Protein AF-0000000087539827 (afdb_homodimer)

Structure (mmCIF, N/CA/C/O backbone):
data_AF-0000000087539827-model_v1
#
loop_
_entity.id
_entity.type
_entity.pdbx_description
1 polymer 'DUF1896 domain-containing protein'
#
loop_
_atom_site.group_PDB
_atom_site.id
_atom_site.type_symbol
_atom_site.label_atom_id
_atom_site.label_alt_id
_atom_site.label_comp_id
_atom_site.label_asym_id
_atom_site.label_entity_id
_atom_site.label_seq_id
_atom_site.pdbx_PDB_ins_code
_atom_site.Cartn_x
_atom_site.Cartn_y
_atom_site.Cartn_z
_atom_site.occupancy
_atom_site.B_iso_or_equiv
_atom_site.auth_seq_id
_atom_site.auth_comp_id
_atom_site.auth_asym_id
_atom_site.auth_atom_id
_atom_site.pdbx_PDB_model_num
ATOM 1 N N . MET A 1 1 ? -31.891 -1.532 13.297 1 21.02 1 MET A N 1
ATOM 2 C CA . MET A 1 1 ? -30.875 -2.367 12.648 1 21.02 1 MET A CA 1
ATOM 3 C C . MET A 1 1 ? -29.812 -1.511 11.977 1 21.02 1 MET A C 1
ATOM 5 O O . MET A 1 1 ? -30.094 -0.822 10.992 1 21.02 1 MET A O 1
ATOM 9 N N . LYS A 1 2 ? -29.016 -0.837 12.648 1 25.89 2 LYS A N 1
ATOM 10 C CA . LYS A 1 2 ? -28.141 0.282 12.289 1 25.89 2 LYS A CA 1
ATOM 11 C C . LYS A 1 2 ? -27.203 -0.097 11.148 1 25.89 2 LYS A C 1
ATOM 13 O O . LYS A 1 2 ? -26.609 -1.177 11.164 1 25.89 2 LYS A O 1
ATOM 18 N N . GLU A 1 3 ? -27.562 0.148 9.992 1 29.17 3 GLU A N 1
ATOM 19 C CA . GLU A 1 3 ? -26.812 -0.134 8.766 1 29.17 3 GLU A CA 1
ATOM 20 C C . GLU A 1 3 ? -25.312 0.059 8.969 1 29.17 3 GLU A C 1
ATOM 22 O O . GLU A 1 3 ? -24.859 1.165 9.273 1 29.17 3 GLU A O 1
ATOM 27 N N . ASN A 1 4 ? -24.766 -0.679 9.742 1 33.09 4 ASN A N 1
ATOM 28 C CA . ASN A 1 4 ? -23.359 -0.589 10.133 1 33.09 4 ASN A CA 1
ATOM 29 C C . ASN A 1 4 ? -22.469 -0.246 8.945 1 33.09 4 ASN A C 1
ATOM 31 O O . ASN A 1 4 ? -22.203 -1.095 8.094 1 33.09 4 ASN A O 1
ATOM 35 N N . LYS A 1 5 ? -22.719 0.904 8.32 1 36.5 5 LYS A N 1
ATOM 36 C CA . LYS A 1 5 ? -21.969 1.332 7.152 1 36.5 5 LYS A CA 1
ATOM 37 C C . LYS A 1 5 ? -20.5 0.903 7.254 1 36.5 5 LYS A C 1
ATOM 39 O O . LYS A 1 5 ? -19.766 1.387 8.117 1 36.5 5 LYS A O 1
ATOM 44 N N . LYS A 1 6 ? -20.281 -0.296 7.238 1 37.12 6 LYS A N 1
ATOM 45 C CA . LYS A 1 6 ? -18.969 -0.942 7.152 1 37.12 6 LYS A CA 1
ATOM 46 C C . LYS A 1 6 ? -17.969 -0.047 6.438 1 37.12 6 LYS A C 1
ATOM 48 O O . LYS A 1 6 ? -18.125 0.254 5.254 1 37.12 6 LYS A O 1
ATOM 53 N N . LEU A 1 7 ? -17.641 1.111 7.059 1 43.69 7 LEU A N 1
ATOM 54 C CA . LEU A 1 7 ? -16.578 1.975 6.555 1 43.69 7 LEU A CA 1
ATOM 55 C C . LEU A 1 7 ? -15.578 1.179 5.723 1 43.69 7 LEU A C 1
ATOM 57 O O . LEU A 1 7 ? -14.906 0.282 6.242 1 43.69 7 LEU A O 1
ATOM 61 N N . GLU A 1 8 ? -16.062 0.868 4.629 1 50.84 8 GLU A N 1
ATOM 62 C CA . GLU A 1 8 ? -15.195 0.215 3.654 1 50.84 8 GLU A CA 1
ATOM 63 C C . GLU A 1 8 ? -13.797 0.83 3.658 1 50.84 8 GLU A C 1
ATOM 65 O O . GLU A 1 8 ? -13.539 1.798 2.941 1 50.84 8 GLU A O 1
ATOM 70 N N . LEU A 1 9 ? -13.141 0.817 4.949 1 61.25 9 LEU A N 1
ATOM 71 C CA . LEU A 1 9 ? -11.805 1.408 5.051 1 61.25 9 LEU A CA 1
ATOM 72 C C . LEU A 1 9 ? -10.875 0.826 3.998 1 61.25 9 LEU A C 1
ATOM 74 O O . LEU A 1 9 ? -10.695 -0.392 3.924 1 61.25 9 LEU A O 1
ATOM 78 N N . SER A 1 10 ? -10.758 1.688 2.924 1 83.56 10 SER A N 1
ATOM 79 C CA . SER A 1 10 ? -9.773 1.42 1.88 1 83.56 10 SER A CA 1
ATOM 80 C C . SER A 1 10 ? -8.367 1.756 2.352 1 83.56 10 SER A C 1
ATOM 82 O O . SER A 1 10 ? -8.188 2.465 3.344 1 83.56 10 SER A O 1
ATOM 84 N N . TYR A 1 11 ? -7.426 1.112 1.942 1 92.19 11 TYR A N 1
ATOM 85 C CA . TYR A 1 11 ? -6.008 1.272 2.23 1 92.19 11 TYR A CA 1
ATOM 86 C C . TYR A 1 11 ? -5.609 2.744 2.215 1 92.19 11 TYR A C 1
ATOM 88 O O . TYR A 1 11 ? -5.07 3.258 3.197 1 92.19 11 TYR A O 1
ATOM 96 N N . PHE A 1 12 ? -5.98 3.527 1.257 1 95.06 12 PHE A N 1
ATOM 97 C CA . PHE A 1 12 ? -5.566 4.918 1.111 1 95.06 12 PHE A CA 1
ATOM 98 C C . PHE A 1 12 ? -6.344 5.816 2.066 1 95.06 12 PHE A C 1
ATOM 100 O O . PHE A 1 12 ? -5.812 6.812 2.559 1 95.06 12 PHE A O 1
ATOM 107 N N . ARG A 1 13 ? -7.57 5.492 2.354 1 93.31 13 ARG A N 1
ATOM 108 C CA . ARG A 1 13 ? -8.344 6.262 3.326 1 93.31 13 ARG A CA 1
ATOM 109 C C . ARG A 1 13 ? -7.734 6.156 4.719 1 93.31 13 ARG A C 1
ATOM 111 O O . ARG A 1 13 ? -7.598 7.16 5.422 1 93.31 13 ARG A O 1
ATOM 118 N N . LEU A 1 14 ? -7.348 4.926 5.09 1 92.62 14 LEU A N 1
ATOM 119 C CA . LEU A 1 14 ? -6.73 4.719 6.395 1 92.62 14 LEU A CA 1
ATOM 120 C C . LEU A 1 14 ? -5.391 5.441 6.484 1 92.62 14 LEU A C 1
ATOM 122 O O . LEU A 1 14 ? -5.082 6.066 7.5 1 92.62 14 LEU A O 1
ATOM 126 N N . LYS A 1 15 ? -4.656 5.34 5.438 1 94.44 15 LYS A N 1
ATOM 127 C CA . LYS A 1 15 ? -3.361 6.012 5.383 1 94.44 15 LYS A CA 1
ATOM 128 C C . LYS A 1 15 ? -3.518 7.52 5.543 1 94.44 15 LYS A C 1
ATOM 130 O O . LYS A 1 15 ? -2.803 8.141 6.332 1 94.44 15 LYS A O 1
ATOM 135 N N . LEU A 1 16 ? -4.48 8.062 4.828 1 96.69 16 LEU A N 1
ATOM 136 C CA . LEU A 1 16 ? -4.676 9.508 4.871 1 96.69 16 LEU A CA 1
ATOM 137 C C . LEU A 1 16 ? -5.203 9.945 6.23 1 96.69 16 LEU A C 1
ATOM 139 O O . LEU A 1 16 ? -4.75 10.945 6.785 1 96.69 16 LEU A O 1
ATOM 143 N N . ARG A 1 17 ? -6.102 9.234 6.797 1 94.88 17 ARG A N 1
ATOM 144 C CA . ARG A 1 17 ? -6.648 9.578 8.102 1 94.88 17 ARG A CA 1
ATOM 145 C C . ARG A 1 17 ? -5.555 9.578 9.172 1 94.88 17 ARG A C 1
ATOM 147 O O . ARG A 1 17 ? -5.516 10.461 10.023 1 94.88 17 ARG A O 1
ATOM 154 N N . SER A 1 18 ? -4.719 8.57 9.141 1 93.69 18 SER A N 1
ATOM 155 C CA . SER A 1 18 ? -3.609 8.5 10.086 1 93.69 18 SER A CA 1
ATOM 156 C C . SER A 1 18 ? -2.693 9.719 9.953 1 93.69 18 SER A C 1
ATOM 158 O O . SER A 1 18 ? -2.316 10.328 10.953 1 93.69 18 SER A O 1
ATOM 160 N N . TYR A 1 19 ? -2.361 10.086 8.734 1 96.12 19 TYR A N 1
ATOM 161 C CA . TYR A 1 19 ? -1.503 11.227 8.453 1 96.12 19 TYR A CA 1
ATOM 162 C C . TYR A 1 19 ? -2.141 12.523 8.938 1 96.12 19 TYR A C 1
ATOM 164 O O . TYR A 1 19 ? -1.479 13.352 9.562 1 96.12 19 TYR A O 1
ATOM 172 N N . MET A 1 20 ? -3.43 12.625 8.625 1 97.56 20 MET A N 1
ATOM 173 C CA . MET A 1 20 ? -4.16 13.82 9.016 1 97.56 20 MET A CA 1
ATOM 174 C C . MET A 1 20 ? -4.23 13.938 10.539 1 97.56 20 MET A C 1
ATOM 176 O O . MET A 1 20 ? -4.09 15.031 11.086 1 97.56 20 M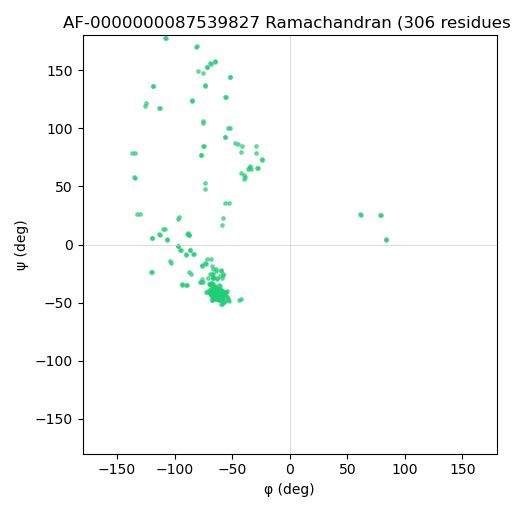ET A O 1
ATOM 180 N N . SER A 1 21 ? -4.406 12.844 11.227 1 95.62 21 SER A N 1
ATOM 181 C CA . SER A 1 21 ? -4.488 12.844 12.688 1 95.62 21 SER A CA 1
ATOM 182 C C . SER A 1 21 ? -3.18 13.312 13.312 1 95.62 21 SER A C 1
ATOM 184 O O . SER A 1 21 ? -3.184 13.984 14.344 1 95.62 21 SER A O 1
ATOM 186 N N . GLU A 1 22 ? -2.09 13.078 12.641 1 95.12 22 GLU A N 1
ATOM 187 C CA . GLU A 1 22 ? -0.769 13.398 13.172 1 95.12 22 GLU A CA 1
ATOM 188 C C . GLU A 1 22 ? -0.349 14.812 12.805 1 95.12 22 GLU A C 1
ATOM 190 O O . GLU A 1 22 ? 0.269 15.516 13.609 1 95.12 22 GLU A O 1
ATOM 195 N N . HIS A 1 23 ? -0.748 15.25 11.617 1 97.69 23 HIS A N 1
ATOM 196 C CA . HIS A 1 23 ? -0.14 16.469 11.109 1 97.69 23 HIS A CA 1
ATOM 197 C C . HIS A 1 23 ? -1.191 17.547 10.867 1 97.69 23 HIS A C 1
ATOM 199 O O . HIS A 1 23 ? -0.866 18.734 10.812 1 97.69 23 HIS A O 1
ATOM 205 N N . HIS A 1 24 ? -2.414 17.219 10.672 1 98 24 HIS A N 1
ATOM 206 C CA . HIS A 1 24 ? -3.504 18.156 10.383 1 98 24 HIS A CA 1
ATOM 207 C C . HIS A 1 24 ? -4.742 17.812 11.211 1 98 24 HIS A C 1
ATOM 209 O O . HIS A 1 24 ? -5.836 17.672 10.664 1 98 24 HIS A O 1
ATOM 215 N N . PRO A 1 25 ? -4.551 17.812 12.555 1 97.06 25 PRO A N 1
ATOM 216 C CA . PRO A 1 25 ? -5.695 17.406 13.375 1 97.06 25 PRO A CA 1
ATOM 217 C C . PRO A 1 25 ? -6.914 18.297 13.164 1 97.06 25 PRO A C 1
ATOM 219 O O . PRO A 1 25 ? -8.055 17.844 13.328 1 97.06 25 PRO A O 1
ATOM 222 N N . GLU A 1 26 ? -6.77 19.531 12.688 1 95.19 26 GLU A N 1
ATOM 223 C CA . GLU A 1 26 ? -7.848 20.484 12.484 1 95.19 26 GLU A CA 1
ATOM 224 C C . GLU A 1 26 ? -8.703 20.109 11.273 1 95.19 26 GLU A C 1
ATOM 226 O O . GLU A 1 26 ? -9.836 20.578 11.141 1 95.19 26 GLU A O 1
ATOM 231 N N . ARG A 1 27 ? -8.156 19.203 10.43 1 96.19 27 ARG A N 1
ATOM 232 C CA . ARG A 1 27 ? -8.867 18.828 9.211 1 96.19 27 ARG A CA 1
ATOM 233 C C . ARG A 1 27 ? -9.305 17.359 9.266 1 96.19 27 ARG A C 1
ATOM 235 O O . ARG A 1 27 ? -9.789 16.828 8.273 1 96.19 27 ARG A O 1
ATOM 242 N N . LEU A 1 28 ? -9.188 16.688 10.367 1 96.25 28 LEU A N 1
ATOM 243 C CA . LEU A 1 28 ? -9.445 15.258 10.484 1 96.25 28 LEU A CA 1
ATOM 244 C C . LEU A 1 28 ? -10.93 14.953 10.281 1 96.25 28 LEU A C 1
ATOM 246 O O . LEU A 1 28 ? -11.281 13.875 9.805 1 96.25 28 LEU A O 1
ATOM 250 N N . GLN A 1 29 ? -11.828 15.922 10.547 1 96.06 29 GLN A N 1
ATOM 251 C CA . GLN A 1 29 ? -13.266 15.695 10.453 1 96.06 29 GLN A CA 1
ATOM 252 C C . GLN A 1 29 ? -13.773 15.938 9.031 1 96.06 29 GLN A C 1
ATOM 254 O O . GLN A 1 29 ? -14.938 15.688 8.727 1 96.06 29 GLN A O 1
ATOM 259 N N . ASP A 1 30 ? -12.922 16.391 8.164 1 96.75 30 ASP A N 1
ATOM 260 C CA . ASP A 1 30 ? -13.281 16.609 6.766 1 96.75 30 ASP A CA 1
ATOM 261 C C . ASP A 1 30 ? -13.336 15.289 6 1 96.75 30 ASP A C 1
ATOM 263 O O . ASP A 1 30 ? -12.484 15.016 5.148 1 96.75 30 ASP A O 1
ATOM 267 N N . THR A 1 31 ? -14.336 14.578 6.176 1 94.06 31 THR A N 1
ATOM 268 C CA . THR A 1 31 ? -14.477 13.227 5.645 1 94.06 31 THR A CA 1
ATOM 269 C C . THR A 1 31 ? -14.617 13.25 4.129 1 94.06 31 THR A C 1
ATOM 271 O O . THR A 1 31 ? -14.188 12.32 3.441 1 94.06 31 THR A O 1
ATOM 274 N N . GLU A 1 32 ? -15.281 14.312 3.609 1 96.38 32 GLU A N 1
ATOM 275 C CA . GLU A 1 32 ? -15.414 14.445 2.162 1 96.38 32 GLU A CA 1
ATOM 276 C C . GLU A 1 32 ? -14.047 14.57 1.49 1 96.38 32 GLU A C 1
ATOM 278 O O . GLU A 1 32 ? -13.781 13.906 0.486 1 96.38 32 GLU A O 1
ATOM 283 N N . PHE A 1 33 ? -13.266 15.43 2.055 1 97.69 33 PHE A N 1
ATOM 284 C CA . PHE A 1 33 ? -11.914 15.594 1.53 1 97.69 33 PHE A CA 1
ATOM 285 C C . PHE A 1 33 ? -11.148 14.281 1.591 1 97.69 33 PHE A C 1
ATOM 287 O O . PHE A 1 33 ? -10.539 13.867 0.604 1 97.69 33 PHE A O 1
ATOM 294 N N . ILE A 1 34 ? -11.188 13.562 2.697 1 96.38 34 ILE A N 1
ATOM 295 C CA . ILE A 1 34 ? -10.43 12.336 2.932 1 96.38 34 ILE A CA 1
ATOM 296 C C . ILE A 1 34 ? -10.891 11.25 1.959 1 96.38 34 ILE A C 1
ATOM 298 O O . ILE A 1 34 ? -10.062 10.586 1.326 1 96.38 34 ILE A O 1
ATOM 302 N N . THR A 1 35 ? -12.18 11.125 1.754 1 93.56 35 THR A N 1
ATOM 303 C CA . THR A 1 35 ? -12.719 10.102 0.865 1 93.56 35 THR A CA 1
ATOM 304 C C . THR A 1 35 ? -12.336 10.383 -0.583 1 93.56 35 THR A C 1
ATOM 306 O O . THR A 1 35 ? -11.852 9.5 -1.291 1 93.56 35 THR A O 1
ATOM 309 N N . THR A 1 36 ? -12.516 11.609 -1.029 1 96 36 THR A N 1
ATOM 310 C CA . THR A 1 36 ? -12.227 11.992 -2.406 1 96 36 THR A CA 1
ATOM 311 C C . THR A 1 36 ? -10.742 11.836 -2.711 1 96 36 THR A C 1
ATOM 313 O O . THR A 1 36 ? -10.375 11.305 -3.762 1 96 36 THR A O 1
ATOM 316 N N . ARG A 1 37 ? -9.945 12.289 -1.754 1 97.62 37 ARG A N 1
ATOM 317 C CA . ARG A 1 37 ? -8.5 12.203 -1.937 1 97.62 37 ARG A CA 1
ATOM 318 C C . ARG A 1 37 ? -8.039 10.75 -1.963 1 97.62 37 ARG A C 1
ATOM 320 O O . ARG A 1 37 ? -7.18 10.383 -2.764 1 97.62 37 ARG A O 1
ATOM 327 N N . ALA A 1 38 ? -8.57 9.945 -1.151 1 94.56 38 ALA A N 1
ATOM 328 C CA . ALA A 1 38 ? -8.25 8.523 -1.137 1 94.56 38 ALA A CA 1
ATOM 329 C C . ALA A 1 38 ? -8.641 7.859 -2.455 1 94.56 38 ALA A C 1
ATOM 331 O O . ALA A 1 38 ? -7.891 7.039 -2.992 1 94.56 38 ALA A O 1
ATOM 332 N N . ASP A 1 39 ? -9.797 8.211 -2.982 1 93.25 39 ASP A N 1
ATOM 333 C CA . ASP A 1 39 ? -10.25 7.676 -4.266 1 93.25 39 ASP A CA 1
ATOM 334 C C . ASP A 1 39 ? -9.305 8.094 -5.395 1 93.25 39 ASP A C 1
ATOM 336 O O . ASP A 1 39 ? -9.016 7.305 -6.293 1 93.25 39 ASP A O 1
ATOM 340 N N . MET A 1 40 ? -8.875 9.312 -5.348 1 96.56 40 MET A N 1
ATOM 341 C CA . MET A 1 40 ? -7.93 9.805 -6.34 1 96.56 40 MET A CA 1
ATOM 342 C C . MET A 1 40 ? -6.617 9.031 -6.273 1 96.56 40 MET A C 1
ATOM 344 O O . MET A 1 40 ? -6.039 8.688 -7.305 1 96.56 40 MET A O 1
ATOM 348 N N . ALA A 1 41 ? -6.191 8.75 -5.066 1 96.69 41 ALA A N 1
ATOM 349 C CA . ALA A 1 41 ? -4.961 7.984 -4.891 1 96.69 41 ALA A CA 1
ATOM 350 C C . ALA A 1 41 ? -5.121 6.562 -5.426 1 96.69 41 ALA A C 1
ATOM 352 O O . ALA A 1 41 ? -4.223 6.039 -6.09 1 96.69 41 ALA A O 1
ATOM 353 N N . LEU A 1 42 ? -6.246 5.984 -5.168 1 93.81 42 LEU A N 1
ATOM 354 C CA . LEU A 1 42 ? -6.508 4.648 -5.695 1 93.81 42 LEU A CA 1
ATOM 355 C C . LEU A 1 42 ? -6.496 4.652 -7.219 1 93.81 42 LEU A C 1
ATOM 357 O O . LEU A 1 42 ? -5.941 3.744 -7.844 1 93.81 42 LEU A O 1
ATOM 361 N N . THR A 1 43 ? -7.141 5.648 -7.824 1 94.31 43 THR A N 1
ATOM 362 C CA . THR A 1 43 ? -7.156 5.789 -9.273 1 94.31 43 THR A CA 1
ATOM 363 C C . THR A 1 43 ? -5.738 5.93 -9.82 1 94.31 43 THR A C 1
ATOM 365 O O . THR A 1 43 ? -5.387 5.309 -10.828 1 94.31 43 THR A O 1
ATOM 368 N N . ALA A 1 44 ? -4.93 6.652 -9.172 1 96.5 44 ALA A N 1
ATOM 369 C CA . ALA A 1 44 ? -3.541 6.836 -9.594 1 96.5 44 ALA A CA 1
ATOM 370 C C . ALA A 1 44 ? -2.771 5.52 -9.523 1 96.5 44 ALA A C 1
ATOM 372 O O . ALA A 1 44 ? -1.973 5.211 -10.414 1 96.5 44 ALA A O 1
ATOM 373 N N . TYR A 1 45 ? -2.988 4.797 -8.453 1 95.31 45 TYR A N 1
ATOM 374 C CA . TYR A 1 45 ? -2.359 3.49 -8.312 1 95.31 45 TYR A CA 1
ATOM 375 C C . TYR A 1 45 ? -2.723 2.576 -9.477 1 95.31 45 TYR A C 1
ATOM 377 O O . TYR A 1 45 ? -1.844 1.976 -10.094 1 95.31 45 TYR A O 1
ATOM 385 N N . CYS A 1 46 ? -3.988 2.5 -9.75 1 93.06 46 CYS A N 1
ATOM 386 C CA . CYS A 1 46 ? -4.484 1.648 -10.82 1 93.06 46 CYS A CA 1
ATOM 387 C C . CYS A 1 46 ? -3.896 2.064 -12.164 1 93.06 46 CYS A C 1
ATOM 389 O O . CYS A 1 46 ? -3.467 1.216 -12.945 1 93.06 46 CYS A O 1
ATOM 391 N N . ASP A 1 47 ? -3.896 3.395 -12.398 1 95 47 ASP A N 1
ATOM 392 C CA . ASP A 1 47 ? -3.33 3.916 -13.641 1 95 47 ASP A CA 1
ATOM 393 C C . ASP A 1 47 ? -1.859 3.531 -13.773 1 95 47 ASP A C 1
ATOM 395 O O . ASP A 1 47 ? -1.41 3.152 -14.859 1 95 47 ASP A O 1
ATOM 399 N N . ALA A 1 48 ? -1.14 3.584 -12.719 1 96.06 48 ALA A N 1
ATOM 400 C CA . ALA A 1 48 ? 0.279 3.236 -12.719 1 96.06 48 ALA A CA 1
ATOM 401 C C . ALA A 1 48 ? 0.479 1.748 -12.992 1 96.06 48 ALA A C 1
ATOM 403 O O . ALA A 1 48 ? 1.355 1.365 -13.773 1 96.06 48 ALA A O 1
ATOM 404 N N . VAL A 1 49 ? -0.348 0.963 -12.406 1 92.5 49 VAL A N 1
ATOM 405 C CA . VAL A 1 49 ? -0.275 -0.479 -12.625 1 92.5 49 VAL A CA 1
ATOM 406 C C . VAL A 1 49 ? -0.581 -0.803 -14.086 1 92.5 49 VAL A C 1
ATOM 408 O O . VAL A 1 49 ? 0.076 -1.654 -14.688 1 92.5 49 VAL A O 1
ATOM 411 N N . ALA A 1 50 ? -1.498 -0.115 -14.641 1 92.25 50 ALA A N 1
ATOM 412 C CA . ALA A 1 50 ? -1.875 -0.312 -16.031 1 92.25 50 ALA A CA 1
ATOM 413 C C . ALA A 1 50 ? -0.738 0.087 -16.969 1 92.25 50 ALA A C 1
ATOM 415 O O . ALA A 1 50 ? -0.613 -0.453 -18.078 1 92.25 50 ALA A O 1
ATOM 416 N N . GLN A 1 51 ? 0.07 1.018 -16.516 1 94.19 51 GLN A N 1
ATOM 417 C CA . GLN A 1 51 ? 1.228 1.463 -17.297 1 94.19 51 GLN A CA 1
ATOM 418 C C . GLN A 1 51 ? 2.443 0.583 -17.016 1 94.19 51 GLN A C 1
ATOM 420 O O . GLN A 1 51 ? 3.57 0.951 -17.359 1 94.19 51 GLN A O 1
ATOM 425 N N . VAL A 1 52 ? 2.332 -0.441 -16.344 1 91.5 52 VAL A N 1
ATOM 426 C CA . VAL A 1 52 ? 3.264 -1.543 -16.141 1 91.5 52 VAL A CA 1
ATOM 427 C C . VAL A 1 52 ? 4.324 -1.13 -15.117 1 91.5 52 VAL A C 1
ATOM 429 O O . VAL A 1 52 ? 5.469 -1.579 -15.188 1 91.5 52 VAL A O 1
ATOM 432 N N . PHE A 1 53 ? 3.955 -0.175 -14.242 1 92.88 53 PHE A N 1
ATOM 433 C CA . PHE A 1 53 ? 4.824 0.076 -13.094 1 92.88 53 PHE A CA 1
ATOM 434 C C . PHE A 1 53 ? 4.734 -1.065 -12.086 1 92.88 53 PHE A C 1
ATOM 436 O O . PHE A 1 53 ? 3.721 -1.763 -12.016 1 92.88 53 PHE A O 1
ATOM 443 N N . SER A 1 54 ? 5.875 -1.185 -11.352 1 93.25 54 SER A N 1
ATOM 444 C CA . SER A 1 54 ? 5.801 -2.123 -10.234 1 93.25 54 SER A CA 1
ATOM 445 C C . SER A 1 54 ? 4.805 -1.653 -9.188 1 93.25 54 SER A C 1
ATOM 447 O O . SER A 1 54 ? 4.453 -0.472 -9.141 1 93.25 54 SER A O 1
ATOM 449 N N . HIS A 1 55 ? 4.273 -2.539 -8.352 1 90.75 55 HIS A N 1
ATOM 450 C CA . HIS A 1 55 ? 3.32 -2.191 -7.305 1 90.75 55 HIS A CA 1
ATOM 451 C C . HIS A 1 55 ? 3.922 -1.19 -6.324 1 90.75 55 HIS A C 1
ATOM 453 O O . HIS A 1 55 ? 3.219 -0.312 -5.816 1 90.75 55 HIS A O 1
ATOM 459 N N . LEU A 1 56 ? 5.188 -1.375 -5.988 1 91.19 56 LEU A N 1
ATOM 460 C CA . LEU A 1 56 ? 5.867 -0.441 -5.094 1 91.19 56 LEU A CA 1
ATOM 461 C C . LEU A 1 56 ? 5.906 0.958 -5.699 1 91.19 56 LEU A C 1
ATOM 463 O O . LEU A 1 56 ? 5.613 1.943 -5.02 1 91.19 56 LEU A O 1
ATOM 467 N N . GLU A 1 57 ? 6.305 0.982 -6.996 1 95.94 57 GLU A N 1
ATOM 468 C CA . GLU A 1 57 ? 6.344 2.264 -7.691 1 95.94 57 GLU A CA 1
ATOM 469 C C . GLU A 1 57 ? 4.949 2.881 -7.785 1 95.94 57 GLU A C 1
ATOM 471 O O . GLU A 1 57 ? 4.785 4.086 -7.582 1 95.94 57 GLU A O 1
ATOM 476 N N . ALA A 1 58 ? 3.992 2.098 -8.109 1 96.44 58 ALA A N 1
ATOM 477 C CA . ALA A 1 58 ? 2.609 2.557 -8.203 1 96.44 58 ALA A CA 1
ATOM 478 C C . ALA A 1 58 ? 2.133 3.135 -6.875 1 96.44 58 ALA A C 1
ATOM 480 O O . ALA A 1 58 ? 1.466 4.172 -6.844 1 96.44 58 ALA A O 1
ATOM 481 N N . GLU A 1 59 ? 2.482 2.523 -5.762 1 95.25 59 GLU A N 1
ATOM 482 C CA . GLU A 1 59 ? 2.123 3.012 -4.438 1 95.25 59 GLU A CA 1
ATOM 483 C C . GLU A 1 59 ? 2.773 4.363 -4.148 1 95.25 59 GLU A C 1
ATOM 485 O O . GLU A 1 59 ? 2.152 5.242 -3.547 1 95.25 59 GLU A O 1
ATOM 490 N N . SER A 1 60 ? 4.004 4.488 -4.559 1 96.69 60 SER A N 1
ATOM 491 C CA . SER A 1 60 ? 4.707 5.758 -4.383 1 96.69 60 SER A CA 1
ATOM 492 C C . SER A 1 60 ? 4.02 6.883 -5.152 1 96.69 60 SER A C 1
ATOM 494 O O . SER A 1 60 ? 3.816 7.973 -4.613 1 96.69 60 SER A O 1
ATOM 496 N N . ILE A 1 61 ? 3.643 6.602 -6.34 1 97.75 61 ILE A N 1
ATOM 497 C CA . ILE A 1 61 ? 2.955 7.574 -7.18 1 97.75 61 ILE A CA 1
ATOM 498 C C . ILE A 1 61 ? 1.617 7.949 -6.547 1 97.75 61 ILE A C 1
ATOM 500 O O . ILE A 1 61 ? 1.279 9.133 -6.449 1 97.75 61 ILE A O 1
ATOM 504 N N . ALA A 1 62 ? 0.899 6.957 -6.121 1 97.19 62 ALA A N 1
ATOM 505 C CA . ALA A 1 62 ? -0.391 7.18 -5.477 1 97.19 62 ALA A CA 1
ATOM 506 C C . ALA A 1 62 ? -0.231 8 -4.199 1 97.19 62 ALA A C 1
ATOM 508 O O . ALA A 1 62 ? -1.062 8.859 -3.898 1 97.19 62 ALA A O 1
ATOM 509 N N . SER A 1 63 ? 0.816 7.773 -3.443 1 97.31 63 SER A N 1
ATOM 510 C CA . SER A 1 63 ? 1.079 8.508 -2.211 1 97.31 63 SER A CA 1
ATOM 511 C C . SER A 1 63 ? 1.346 9.984 -2.492 1 97.31 63 SER A C 1
ATOM 513 O O . SER A 1 63 ? 0.967 10.852 -1.701 1 97.31 63 SER A O 1
ATOM 515 N N . GLU A 1 64 ? 2.016 10.242 -3.594 1 98 64 GLU A N 1
ATOM 516 C CA . GLU A 1 64 ? 2.225 11.633 -3.977 1 98 64 GLU A CA 1
ATOM 517 C C . GLU A 1 64 ? 0.896 12.359 -4.172 1 98 64 GLU A C 1
ATOM 519 O O . GLU A 1 64 ? 0.74 13.508 -3.744 1 98 64 GLU A O 1
ATOM 524 N N . VAL A 1 65 ? -0.019 11.695 -4.789 1 98.12 65 VAL A N 1
ATOM 525 C CA . VAL A 1 65 ? -1.354 12.25 -4.984 1 98.12 65 VAL A CA 1
ATOM 526 C C . VAL A 1 65 ? -2.059 12.391 -3.639 1 98.12 65 VAL A C 1
ATOM 528 O O . VAL A 1 65 ? -2.662 13.43 -3.354 1 98.12 65 VAL A O 1
ATOM 531 N N . LEU A 1 66 ? -1.916 11.445 -2.783 1 98.19 66 LEU A N 1
ATOM 532 C CA . LEU A 1 66 ? -2.602 11.352 -1.498 1 98.19 66 LEU A CA 1
ATOM 533 C C . LEU A 1 66 ? -2.225 12.523 -0.595 1 98.19 66 LEU A C 1
ATOM 535 O O . LEU A 1 66 ? -3.086 13.109 0.064 1 98.19 66 LEU A O 1
ATOM 539 N N . TYR A 1 67 ? -0.911 12.883 -0.652 1 98.31 67 TYR A N 1
ATOM 540 C CA . TYR A 1 67 ? -0.409 13.828 0.337 1 98.31 67 TYR A CA 1
ATOM 541 C C . TYR A 1 67 ? -0.176 15.195 -0.289 1 98.31 67 TYR A C 1
ATOM 543 O O . TYR A 1 67 ? 0.291 16.125 0.381 1 98.31 67 TYR A O 1
ATOM 551 N N . GLN A 1 68 ? -0.553 15.312 -1.577 1 98.31 68 GLN A N 1
ATOM 552 C CA . GLN A 1 68 ? -0.36 16.594 -2.246 1 98.31 68 GLN A CA 1
ATOM 553 C C . GLN A 1 68 ? -1.055 17.719 -1.484 1 98.31 68 GLN A C 1
ATOM 555 O O . GLN A 1 68 ? -2.23 17.609 -1.133 1 98.31 68 GLN A O 1
ATOM 560 N N . GLY A 1 69 ? -0.263 18.797 -1.168 1 97.88 69 GLY A N 1
ATOM 561 C CA . GLY A 1 69 ? -0.81 19.953 -0.487 1 97.88 69 GLY A CA 1
ATOM 562 C C . GLY A 1 69 ? -0.883 19.781 1.019 1 97.88 69 GLY A C 1
ATOM 563 O O . GLY A 1 69 ? -1.354 20.672 1.727 1 97.88 69 GLY A O 1
ATOM 564 N N . LEU A 1 70 ? -0.357 18.656 1.557 1 98.25 70 LEU A N 1
ATOM 565 C CA . LEU A 1 70 ? -0.492 18.375 2.98 1 98.25 70 LEU A CA 1
ATOM 566 C C . LEU A 1 70 ? 0.876 18.266 3.645 1 98.25 70 LEU A C 1
ATOM 568 O O . LEU A 1 70 ? 0.969 18 4.848 1 98.25 70 LEU A O 1
ATOM 572 N N . HIS A 1 71 ? 1.982 18.531 2.943 1 97.88 71 HIS A N 1
ATOM 573 C CA . HIS A 1 71 ? 3.324 18.359 3.484 1 97.88 71 HIS A CA 1
ATOM 574 C C . HIS A 1 71 ? 3.645 19.422 4.523 1 97.88 71 HIS A C 1
ATOM 576 O O . HIS A 1 71 ? 4.301 19.141 5.531 1 97.88 71 HIS A O 1
ATOM 582 N N . PHE A 1 72 ? 3.24 20.656 4.266 1 98.31 72 PHE A N 1
ATOM 583 C CA . PHE A 1 72 ? 3.438 21.688 5.277 1 98.31 72 PHE A CA 1
ATOM 584 C C . PHE A 1 72 ? 2.295 21.688 6.285 1 98.31 72 PHE A C 1
ATOM 586 O O . PHE A 1 72 ? 1.128 21.812 5.914 1 98.31 72 PHE A O 1
ATOM 593 N N . SER A 1 73 ? 2.604 21.547 7.5 1 98.31 73 SER A N 1
ATOM 594 C CA . SER A 1 73 ? 1.621 21.5 8.578 1 98.31 73 SER A CA 1
ATOM 595 C C . SER A 1 73 ? 1.739 22.719 9.492 1 98.31 73 SER A C 1
ATOM 597 O O . SER A 1 73 ? 2.746 22.891 10.18 1 98.31 73 SER A O 1
ATOM 599 N N . LYS A 1 74 ? 0.715 23.516 9.555 1 98.25 74 LYS A N 1
ATOM 600 C CA . LYS A 1 74 ? 0.666 24.625 10.508 1 98.25 74 LYS A CA 1
ATOM 601 C C . LYS A 1 74 ? 0.73 24.125 11.945 1 98.25 74 LYS A C 1
ATOM 603 O O . LYS A 1 74 ? 1.381 24.734 12.797 1 98.25 74 LYS A O 1
ATOM 608 N N . TYR A 1 75 ? 0.075 23.047 12.172 1 98.38 75 TYR A N 1
ATOM 609 C CA . TYR A 1 75 ? 0.049 22.422 13.492 1 98.38 75 TYR A CA 1
ATOM 610 C C . TYR A 1 75 ? 1.454 22.047 13.945 1 98.38 75 TYR A C 1
ATOM 612 O O . TYR A 1 75 ? 1.883 22.422 15.039 1 98.38 75 TYR A O 1
ATOM 620 N N . ASP A 1 76 ? 2.164 21.359 13.102 1 98 76 ASP A N 1
ATOM 621 C CA . ASP A 1 76 ? 3.518 20.938 13.445 1 98 76 ASP A CA 1
ATOM 622 C C . ASP A 1 76 ? 4.426 22.141 13.703 1 98 76 ASP A C 1
ATOM 624 O O . ASP A 1 76 ? 5.285 22.094 14.586 1 98 76 ASP A O 1
ATOM 628 N N . THR A 1 77 ? 4.234 23.109 12.898 1 98.38 77 THR A N 1
ATOM 629 C CA . THR A 1 77 ? 5.043 24.312 13.055 1 98.38 77 THR A CA 1
ATOM 630 C C . THR A 1 77 ? 4.777 24.969 14.398 1 98.38 77 THR A C 1
ATOM 632 O O . THR A 1 77 ? 5.715 25.359 15.109 1 98.38 77 THR A O 1
ATOM 635 N N . LEU A 1 78 ? 3.533 25.094 14.781 1 98.19 78 LEU A N 1
ATOM 636 C CA . LEU A 1 78 ? 3.172 25.656 16.078 1 98.19 78 LEU A CA 1
ATOM 637 C C . LEU A 1 78 ? 3.734 24.828 17.219 1 98.19 78 LEU A C 1
ATOM 639 O O . LEU A 1 78 ? 4.273 25.359 18.188 1 98.19 78 LEU A O 1
ATOM 643 N N . VAL A 1 79 ? 3.648 23.516 17.125 1 97.25 79 VAL A N 1
ATOM 644 C CA . VAL A 1 79 ? 4.191 22.625 18.141 1 97.25 79 VAL A CA 1
ATOM 645 C C . VAL A 1 79 ? 5.695 22.859 18.281 1 97.25 79 VAL A C 1
ATOM 647 O O . VAL A 1 79 ? 6.215 22.953 19.406 1 97.25 79 VAL A O 1
ATOM 650 N N . SER A 1 80 ? 6.332 23.062 17.172 1 97 80 SER A N 1
ATOM 651 C CA . SER A 1 80 ? 7.773 23.297 17.172 1 97 80 SER A CA 1
ATOM 652 C C . SER A 1 80 ? 8.117 24.609 17.875 1 97 80 SER A C 1
ATOM 654 O O . SER A 1 80 ? 9.031 24.656 18.703 1 97 80 SER A O 1
ATOM 656 N N . VAL A 1 81 ? 7.422 25.609 17.547 1 97.62 81 VAL A N 1
ATOM 657 C CA . VAL A 1 81 ? 7.656 26.922 18.141 1 97.62 81 VAL A CA 1
ATOM 658 C C . VAL A 1 81 ? 7.41 26.844 19.656 1 97.62 81 VAL A C 1
ATOM 660 O O . VAL A 1 81 ? 8.227 27.312 20.453 1 97.62 81 VAL A O 1
ATOM 663 N N . LEU A 1 82 ? 6.309 26.219 20.047 1 96.38 82 LEU A N 1
ATOM 664 C CA . LEU A 1 82 ? 5.949 26.125 21.469 1 96.38 82 LEU A CA 1
ATOM 665 C C . LEU A 1 82 ? 6.977 25.281 22.234 1 96.38 82 LEU A C 1
ATOM 667 O O . LEU A 1 82 ? 7.398 25.672 23.328 1 96.38 82 LEU A O 1
ATOM 671 N N . GLU A 1 83 ? 7.426 24.219 21.703 1 95.5 83 GLU A N 1
ATOM 672 C CA . GLU A 1 83 ? 8.367 23.328 22.359 1 95.5 83 GLU A CA 1
ATOM 673 C C . GLU A 1 83 ? 9.75 23.969 22.484 1 95.5 83 GLU A C 1
ATOM 675 O O . GLU A 1 83 ? 10.438 23.766 23.484 1 95.5 83 GLU A O 1
ATOM 680 N N . ASN A 1 84 ? 10.094 24.75 21.516 1 95.75 84 ASN A N 1
ATOM 681 C CA . ASN A 1 84 ? 11.461 25.266 21.469 1 95.75 84 ASN A CA 1
ATOM 682 C C . ASN A 1 84 ? 11.57 26.625 22.141 1 95.75 84 ASN A C 1
ATOM 684 O O . ASN A 1 84 ? 12.57 26.922 22.797 1 95.75 84 ASN A O 1
ATOM 688 N N . GLU A 1 85 ? 10.57 27.422 22.031 1 95.25 85 GLU A N 1
ATOM 689 C CA . GLU A 1 85 ? 10.68 28.812 22.484 1 95.25 85 GLU A CA 1
ATOM 690 C C . GLU A 1 85 ? 9.977 29 23.828 1 95.25 85 GLU A C 1
ATOM 692 O O . GLU A 1 85 ? 10.227 29.984 24.531 1 95.25 85 GLU A O 1
ATOM 697 N N . PHE A 1 86 ? 9.117 28.031 24.203 1 92.06 86 PHE A N 1
ATOM 698 C CA . PHE A 1 86 ? 8.344 28.203 25.422 1 92.06 86 PHE A CA 1
ATOM 699 C C . PHE A 1 86 ? 8.438 26.969 26.312 1 92.06 86 PHE A C 1
ATOM 701 O O . PHE A 1 86 ? 7.469 26.609 26.984 1 92.06 86 PHE A O 1
ATOM 708 N N . GLU A 1 87 ? 9.508 26.203 26.203 1 87.44 87 GLU A N 1
ATOM 709 C CA . GLU A 1 87 ? 9.695 24.922 26.875 1 87.44 87 GLU A CA 1
ATOM 710 C C . GLU A 1 87 ? 9.516 25.062 28.391 1 87.44 87 GLU A C 1
ATOM 712 O O . GLU A 1 87 ? 8.938 24.188 29.031 1 87.44 87 GLU A O 1
ATOM 717 N N . ARG A 1 88 ? 10.023 26.031 29.062 1 84.69 88 ARG A N 1
ATOM 718 C CA . ARG A 1 88 ? 9.945 26.234 30.516 1 84.69 88 ARG A CA 1
ATOM 719 C C . ARG A 1 88 ? 8.5 26.469 30.953 1 84.69 88 ARG A C 1
ATOM 721 O O . ARG A 1 88 ? 8.078 25.953 32 1 84.69 88 ARG A O 1
ATOM 728 N N . GLU A 1 89 ? 7.742 27.141 30.141 1 83.31 89 GLU A N 1
ATOM 729 C CA . GLU A 1 89 ? 6.379 27.531 30.484 1 83.31 89 GLU A CA 1
ATOM 730 C C . GLU A 1 89 ? 5.379 26.438 30.109 1 83.31 89 GLU A C 1
ATOM 732 O O . GLU A 1 89 ? 4.305 26.344 30.703 1 83.31 89 GLU A O 1
ATOM 737 N N . LEU A 1 90 ? 5.836 25.641 29.156 1 86.75 90 LEU A N 1
ATOM 738 C CA . LEU A 1 90 ? 4.895 24.672 28.625 1 86.75 90 LEU A CA 1
ATOM 739 C C . LEU A 1 90 ? 5.559 23.297 28.453 1 86.75 90 LEU A C 1
ATOM 741 O O . LEU A 1 90 ? 5.906 22.906 27.344 1 86.75 90 LEU A O 1
ATOM 745 N N . PRO A 1 91 ? 5.664 22.625 29.641 1 83.25 91 PRO A N 1
ATOM 746 C CA . PRO A 1 91 ? 6.219 21.266 29.5 1 83.25 91 PRO A CA 1
ATOM 747 C C . PRO A 1 91 ? 5.27 20.312 28.766 1 83.25 91 PRO A C 1
ATOM 749 O O . PRO A 1 91 ? 4.059 20.562 28.734 1 83.25 91 PRO A O 1
ATOM 752 N N . ALA A 1 92 ? 5.773 19.281 28.156 1 77.75 92 ALA A N 1
ATOM 753 C CA . ALA A 1 92 ? 4.941 18.266 27.516 1 77.75 92 ALA A CA 1
ATOM 754 C C . ALA A 1 92 ? 3.873 17.75 28.484 1 77.75 92 ALA A C 1
ATOM 756 O O . ALA A 1 92 ? 4.113 17.625 29.688 1 77.75 92 ALA A O 1
ATOM 757 N N . PRO A 1 93 ? 2.752 17.5 27.766 1 84.75 93 PRO A N 1
ATOM 758 C CA . PRO A 1 93 ? 2.223 17.5 26.406 1 84.75 93 PRO A CA 1
ATOM 759 C C . PRO A 1 93 ? 1.46 18.781 26.078 1 84.75 93 PRO A C 1
ATOM 761 O O . PRO A 1 93 ? 0.606 18.781 25.188 1 84.75 93 PRO A O 1
ATOM 764 N N . LEU A 1 94 ? 1.666 19.844 26.719 1 87.44 94 LEU A N 1
ATOM 765 C CA . LEU A 1 94 ? 0.898 21.078 26.641 1 87.44 94 LEU A CA 1
ATOM 766 C C . LEU A 1 94 ? 1.071 21.75 25.281 1 87.44 94 LEU A C 1
ATOM 768 O O . LEU A 1 94 ? 0.115 22.297 24.734 1 87.44 94 LEU A O 1
ATOM 772 N N . PRO A 1 95 ? 2.24 21.594 24.719 1 92.56 95 PRO A N 1
ATOM 773 C CA . PRO A 1 95 ? 2.42 22.234 23.422 1 92.56 95 PRO A CA 1
ATOM 774 C C . PRO A 1 95 ? 1.438 21.719 22.359 1 92.56 95 PRO A C 1
ATOM 776 O O . PRO A 1 95 ? 0.875 22.5 21.594 1 92.56 95 PRO A O 1
ATOM 779 N N . GLU A 1 96 ? 1.178 20.453 22.375 1 94.19 96 GLU A N 1
ATOM 780 C CA . GLU A 1 96 ? 0.27 19.875 21.391 1 94.19 96 GLU A CA 1
ATOM 781 C C . GLU A 1 96 ? -1.158 20.375 21.594 1 94.19 96 GLU A C 1
ATOM 783 O O . GLU A 1 96 ? -1.849 20.703 20.625 1 94.19 96 GLU A O 1
ATOM 788 N N . ARG A 1 97 ? -1.61 20.422 22.766 1 92.25 97 ARG A N 1
ATOM 789 C CA . ARG A 1 97 ? -2.953 20.906 23.062 1 92.25 97 ARG A CA 1
ATOM 790 C C . ARG A 1 97 ? -3.09 22.391 22.719 1 92.25 97 ARG A C 1
ATOM 792 O O . ARG A 1 97 ? -4.094 22.812 22.156 1 92.25 97 ARG A O 1
ATOM 799 N N . LEU A 1 98 ? -2.117 23.156 23.109 1 94.38 98 LEU A N 1
ATOM 800 C CA . LEU A 1 98 ? -2.162 24.594 22.859 1 94.38 98 LEU A CA 1
ATOM 801 C C . LEU A 1 98 ? -2.094 24.875 21.359 1 94.38 98 LEU A C 1
ATOM 803 O O . LEU A 1 98 ? -2.725 25.812 20.875 1 94.38 98 LEU A O 1
ATOM 807 N N . ALA A 1 99 ? -1.262 24.078 20.656 1 96.75 99 ALA A N 1
ATOM 808 C CA . ALA A 1 99 ? -1.147 24.266 19.203 1 96.75 99 ALA A CA 1
ATOM 809 C C . ALA A 1 99 ? -2.51 24.156 18.531 1 96.75 99 ALA A C 1
ATOM 811 O O . ALA A 1 99 ? -2.834 24.938 17.641 1 96.75 99 ALA A O 1
ATOM 812 N N . THR A 1 100 ? -3.344 23.219 18.938 1 95.06 100 THR A N 1
ATOM 813 C CA . THR A 1 100 ? -4.68 23.016 18.375 1 95.06 100 THR A CA 1
ATOM 814 C C . THR A 1 100 ? -5.547 24.25 18.578 1 95.06 100 THR A C 1
ATOM 816 O O . THR A 1 100 ? -6.285 24.656 17.688 1 95.06 100 THR A O 1
ATOM 819 N N . ILE A 1 101 ? -5.461 24.844 19.719 1 93.5 101 ILE A N 1
ATOM 820 C CA . ILE A 1 101 ? -6.211 26.047 20.031 1 93.5 101 ILE A CA 1
ATOM 821 C C . ILE A 1 101 ? -5.707 27.219 19.188 1 93.5 101 ILE A C 1
ATOM 823 O O . ILE A 1 101 ? -6.5 27.969 18.641 1 93.5 101 ILE A O 1
ATOM 827 N N . LEU A 1 102 ? -4.406 27.297 19.078 1 96.56 102 LEU A N 1
ATOM 828 C CA . LEU A 1 102 ? -3.779 28.422 18.391 1 96.56 102 LEU A CA 1
ATOM 829 C C . LEU A 1 102 ? -4.105 28.391 16.906 1 96.56 102 LEU A C 1
ATOM 831 O O . LEU A 1 102 ? -4.184 29.438 16.25 1 96.56 102 LEU A O 1
ATOM 835 N N . LEU A 1 103 ? -4.348 27.234 16.375 1 97.06 103 LEU A N 1
ATOM 836 C CA . LEU A 1 103 ? -4.664 27.109 14.953 1 97.06 103 LEU A CA 1
ATOM 837 C C . LEU A 1 103 ? -5.926 27.891 14.602 1 97.06 103 LEU A C 1
ATOM 839 O O . LEU A 1 103 ? -6.082 28.359 13.477 1 97.06 103 LEU A O 1
ATOM 843 N N . SER A 1 104 ? -6.816 28.078 15.516 1 95 104 SER A N 1
ATOM 844 C CA . SER A 1 104 ? -8.078 28.766 15.266 1 95 104 SER A CA 1
ATOM 845 C C . SER A 1 104 ? -7.988 30.234 15.641 1 95 104 SER A C 1
ATOM 847 O O . SER A 1 104 ? -8.93 31 15.406 1 95 104 SER A O 1
ATOM 849 N N . ASN A 1 105 ? -6.891 30.594 16.188 1 95.94 105 ASN A N 1
ATOM 850 C CA . ASN A 1 105 ? -6.707 31.984 16.594 1 95.94 105 ASN A CA 1
ATOM 851 C C . ASN A 1 105 ? -6.492 32.906 15.383 1 95.94 105 ASN A C 1
ATOM 853 O O . ASN A 1 105 ? -5.645 32.625 14.531 1 95.94 105 ASN A O 1
ATOM 857 N N . LYS A 1 106 ? -7.125 34.031 15.383 1 96 106 LYS A N 1
ATOM 858 C CA . LYS A 1 106 ? -7.129 34.938 14.227 1 96 106 LYS A CA 1
ATOM 859 C C . LYS A 1 106 ? -5.746 35.531 13.984 1 96 106 LYS A C 1
ATOM 861 O O . LYS A 1 106 ? -5.328 35.688 12.836 1 96 106 LYS A O 1
ATOM 866 N N . ALA A 1 107 ? -5.09 35.906 15.055 1 96.44 107 ALA A N 1
ATOM 867 C CA . ALA A 1 107 ? -3.766 36.5 14.906 1 96.44 107 ALA A CA 1
ATOM 868 C C . ALA A 1 107 ? -2.768 35.5 14.336 1 96.44 107 ALA A C 1
ATOM 870 O O . ALA A 1 107 ? -1.925 35.875 13.508 1 96.44 107 ALA A O 1
ATOM 871 N N . VAL A 1 108 ? -2.863 34.312 14.773 1 97.69 108 VAL A N 1
ATOM 872 C CA . VAL A 1 108 ? -1.998 33.25 14.281 1 97.69 108 VAL A CA 1
ATOM 873 C C . VAL A 1 108 ? -2.309 32.969 12.812 1 97.69 108 VAL A C 1
ATOM 875 O O . VAL A 1 108 ? -1.396 32.844 11.992 1 97.69 108 VAL A O 1
ATOM 878 N N . GLN A 1 109 ? -3.543 32.906 12.422 1 97.88 109 GLN A N 1
ATOM 879 C CA . GLN A 1 109 ? -3.949 32.719 11.031 1 97.88 109 GLN A CA 1
ATOM 880 C C . GLN A 1 109 ? -3.438 33.812 10.133 1 97.88 109 GLN A C 1
ATOM 882 O O . GLN A 1 109 ? -2.98 33.562 9.016 1 97.88 109 GLN A O 1
ATOM 887 N N . ALA A 1 110 ? -3.545 35 10.656 1 97.88 110 ALA A N 1
ATOM 888 C CA . ALA A 1 110 ? -3.076 36.156 9.883 1 97.88 110 ALA A CA 1
ATOM 889 C C . ALA A 1 110 ? -1.574 36.062 9.625 1 97.88 110 ALA A C 1
ATOM 891 O O . ALA A 1 110 ? -1.096 36.469 8.562 1 97.88 110 ALA A O 1
ATOM 892 N N . THR A 1 111 ? -0.904 35.594 10.617 1 98.44 111 THR A N 1
ATOM 893 C CA . THR A 1 111 ? 0.535 35.438 10.438 1 98.44 111 THR A CA 1
ATOM 894 C C . THR A 1 111 ? 0.833 34.406 9.344 1 98.44 111 THR A C 1
ATOM 896 O O . THR A 1 111 ? 1.661 34.656 8.469 1 98.44 111 THR A O 1
ATOM 899 N N . PHE A 1 112 ? 0.197 33.25 9.289 1 98.44 112 PHE A N 1
ATOM 900 C CA . PHE A 1 112 ? 0.387 32.25 8.266 1 98.44 112 PHE A CA 1
ATOM 901 C C . PHE A 1 112 ? 0.017 32.781 6.891 1 98.44 112 PHE A C 1
ATOM 903 O O . PHE A 1 112 ?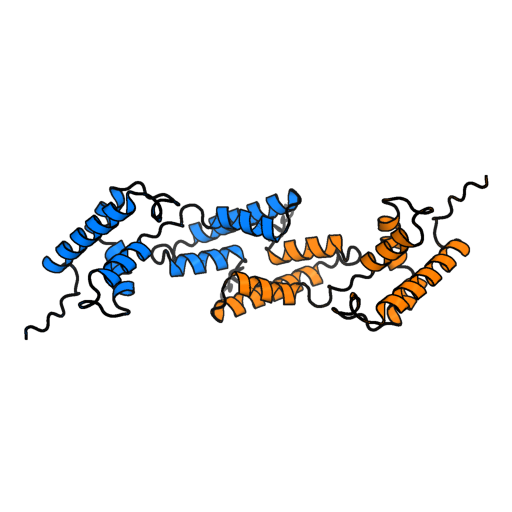 0.659 32.469 5.891 1 98.44 112 PHE A O 1
ATOM 910 N N . ASP A 1 113 ? -0.967 33.625 6.809 1 97.69 113 ASP A N 1
ATOM 911 C CA . ASP A 1 113 ? -1.516 34.125 5.551 1 97.69 113 ASP A CA 1
ATOM 912 C C . ASP A 1 113 ? -0.506 35 4.824 1 97.69 113 ASP A C 1
ATOM 914 O O . ASP A 1 113 ? -0.64 35.25 3.623 1 97.69 113 ASP A O 1
ATOM 918 N N . LYS A 1 114 ? 0.422 35.5 5.578 1 97.44 114 LYS A N 1
ATOM 919 C CA . LYS A 1 114 ? 1.446 36.344 4.984 1 97.44 114 LYS A CA 1
ATOM 920 C C . LYS A 1 114 ? 2.373 35.531 4.074 1 97.44 114 LYS A C 1
ATOM 922 O O . LYS A 1 114 ? 3.119 36.094 3.279 1 97.44 114 LYS A O 1
ATOM 927 N N . PHE A 1 115 ? 2.26 34.219 4.195 1 97.56 115 PHE A N 1
ATOM 928 C CA . PHE A 1 115 ? 3.219 33.375 3.498 1 97.56 115 PHE A CA 1
ATOM 929 C C . PHE A 1 115 ? 2.516 32.469 2.49 1 97.56 115 PHE A C 1
ATOM 931 O O . PHE A 1 115 ? 1.381 32.062 2.717 1 97.56 115 PHE A O 1
ATOM 938 N N . GLY A 1 116 ? 3.031 32.312 1.309 1 94.12 116 GLY A N 1
ATOM 939 C CA . GLY A 1 116 ? 2.555 31.312 0.354 1 94.12 116 GLY A CA 1
ATOM 940 C C . GLY A 1 116 ? 2.975 29.891 0.704 1 94.12 116 GLY A C 1
ATOM 941 O O . GLY A 1 116 ? 3.926 29.359 0.127 1 94.12 116 GLY A O 1
ATOM 942 N N . LEU A 1 117 ? 2.162 29.234 1.587 1 96.88 117 LEU A N 1
ATOM 943 C CA . LEU A 1 117 ? 2.537 27.922 2.135 1 96.88 117 LEU A CA 1
ATOM 944 C C . LEU A 1 117 ? 2.34 26.828 1.101 1 96.88 117 LEU A C 1
ATOM 946 O O . LEU A 1 117 ? 1.206 26.516 0.725 1 96.88 117 LEU A O 1
ATOM 950 N N . THR A 1 118 ? 3.426 26.359 0.577 1 96.5 118 THR A N 1
ATOM 951 C CA . THR A 1 118 ? 3.428 25.266 -0.383 1 96.5 118 THR A CA 1
ATOM 952 C C . THR A 1 118 ? 3.984 23.984 0.25 1 96.5 118 THR A C 1
ATOM 954 O O . THR A 1 118 ? 4.426 24 1.401 1 96.5 118 THR A O 1
ATOM 957 N N . ASP A 1 119 ? 3.953 22.938 -0.574 1 97.06 119 ASP A N 1
ATOM 958 C CA . ASP A 1 119 ? 4.426 21.641 -0.096 1 97.06 119 ASP A CA 1
ATOM 959 C C . ASP A 1 119 ? 5.914 21.688 0.239 1 97.06 119 ASP A C 1
ATOM 961 O O . ASP A 1 119 ? 6.398 20.922 1.069 1 97.06 119 ASP A O 1
ATOM 965 N N . THR A 1 120 ? 6.707 22.594 -0.287 1 96.75 120 THR A N 1
ATOM 966 C CA . THR A 1 120 ? 8.148 22.656 -0.072 1 96.75 120 THR A CA 1
ATOM 967 C C . THR A 1 120 ? 8.523 23.828 0.825 1 96.75 120 THR A C 1
ATOM 969 O O . THR A 1 120 ? 9.695 24.172 0.954 1 96.75 120 THR A O 1
ATOM 972 N N . PHE A 1 121 ? 7.578 24.422 1.471 1 97.69 121 PHE A N 1
ATOM 973 C CA . PHE A 1 121 ? 7.797 25.656 2.225 1 97.69 121 PHE A CA 1
ATOM 974 C C . PHE A 1 121 ? 8.758 25.422 3.381 1 97.69 121 PHE A C 1
ATOM 976 O O . PHE A 1 121 ? 9.578 26.281 3.701 1 97.69 121 PHE A O 1
ATOM 983 N N . ALA A 1 122 ? 8.656 24.297 4.055 1 95.38 122 ALA A N 1
ATOM 984 C CA . ALA A 1 122 ? 9.477 24 5.227 1 95.38 122 ALA A CA 1
ATOM 985 C C . ALA A 1 122 ? 10.961 24.047 4.883 1 95.38 122 ALA A C 1
ATOM 987 O O . ALA A 1 122 ? 11.797 24.344 5.742 1 95.38 122 ALA A O 1
ATOM 988 N N . ALA A 1 123 ? 11.266 23.812 3.66 1 95.62 123 ALA A N 1
ATOM 989 C CA . ALA A 1 123 ? 12.656 23.797 3.223 1 95.62 123 ALA A CA 1
ATOM 990 C C . ALA A 1 123 ? 13.055 25.141 2.613 1 95.62 123 ALA A C 1
ATOM 992 O O . ALA A 1 123 ? 14.211 25.328 2.219 1 95.62 123 ALA A O 1
ATOM 993 N N . SER A 1 124 ? 12.164 26.031 2.549 1 95.88 124 SER A N 1
ATOM 994 C CA . SER A 1 124 ? 12.422 27.312 1.918 1 95.88 124 SER A CA 1
ATOM 995 C C . SER A 1 124 ? 13.164 28.25 2.859 1 95.88 124 SER A C 1
ATOM 997 O O . SER A 1 124 ? 13.234 28.016 4.066 1 95.88 124 SER A O 1
ATOM 999 N N . GLU A 1 125 ? 13.594 29.312 2.336 1 95.31 125 GLU A N 1
ATOM 1000 C CA . GLU A 1 125 ? 14.328 30.328 3.096 1 95.31 125 GLU A CA 1
ATOM 1001 C C . GLU A 1 125 ? 13.383 31.156 3.963 1 95.31 125 GLU A C 1
ATOM 1003 O O . GLU A 1 125 ? 13.82 31.812 4.91 1 95.31 125 GLU A O 1
ATOM 1008 N N . GLN A 1 126 ? 12.125 31.094 3.625 1 97.38 126 GLN A N 1
ATOM 1009 C CA . GLN A 1 126 ? 11.148 31.922 4.32 1 97.38 126 GLN A CA 1
ATOM 1010 C C . GLN A 1 126 ? 10.688 31.266 5.613 1 97.38 126 GLN A C 1
ATOM 1012 O O . GLN A 1 126 ? 10.008 31.891 6.434 1 97.38 126 GLN A O 1
ATOM 1017 N N . TYR A 1 127 ? 11.086 30.078 5.805 1 97.88 127 TYR A N 1
ATOM 1018 C CA . TYR A 1 127 ? 10.609 29.344 6.969 1 97.88 127 TYR A CA 1
ATOM 1019 C C . TYR A 1 127 ? 11.07 30 8.258 1 97.88 127 TYR A C 1
ATOM 1021 O O . TYR A 1 127 ? 10.297 30.109 9.219 1 97.88 127 TYR A O 1
ATOM 1029 N N . ASP A 1 128 ? 12.297 30.406 8.297 1 97.38 128 ASP A N 1
ATOM 1030 C CA . ASP A 1 128 ? 12.836 31.047 9.492 1 97.38 128 ASP A CA 1
ATOM 1031 C C . ASP A 1 128 ? 12.062 32.312 9.82 1 97.38 128 ASP A C 1
ATOM 1033 O O . ASP A 1 128 ? 11.852 32.656 10.992 1 97.38 128 ASP A O 1
ATOM 1037 N N . ARG A 1 129 ? 11.758 33.062 8.789 1 98.12 129 ARG A N 1
ATOM 1038 C CA . ARG A 1 129 ? 10.977 34.281 8.992 1 98.12 129 ARG A CA 1
ATOM 1039 C C . ARG A 1 129 ? 9.602 33.969 9.57 1 98.12 129 ARG A C 1
ATOM 1041 O O . ARG A 1 129 ? 9.148 34.625 10.508 1 98.12 129 ARG A O 1
ATOM 1048 N N . LEU A 1 130 ? 8.898 32.969 9.062 1 98.69 130 LEU A N 1
ATOM 1049 C CA . LEU A 1 130 ? 7.617 32.562 9.609 1 98.69 130 LEU A CA 1
ATOM 1050 C C . LEU A 1 130 ? 7.762 32.156 11.07 1 98.69 130 LEU A C 1
ATOM 1052 O O . LEU A 1 130 ? 6.973 32.562 11.922 1 98.69 130 LEU A O 1
ATOM 1056 N N . TYR A 1 131 ? 8.789 31.328 11.32 1 98.44 131 TYR A N 1
ATOM 1057 C CA . TYR A 1 131 ? 9.062 30.844 12.664 1 98.44 131 TYR A CA 1
ATOM 1058 C C . TYR A 1 131 ? 9.195 32 13.641 1 98.44 131 TYR A C 1
ATOM 1060 O O . TYR A 1 131 ? 8.578 32 14.711 1 98.44 131 TYR A O 1
ATOM 1068 N N . THR A 1 132 ? 9.922 33 13.281 1 98.19 132 THR A N 1
ATOM 1069 C CA . THR A 1 132 ? 10.172 34.188 14.109 1 98.19 132 THR A CA 1
ATOM 1070 C C . THR A 1 132 ? 8.898 35 14.305 1 98.19 132 THR A C 1
ATOM 1072 O O . THR A 1 132 ? 8.586 35.406 15.414 1 98.19 132 THR A O 1
ATOM 1075 N N . GLU A 1 133 ? 8.195 35.188 13.258 1 98.56 133 GLU A N 1
ATOM 1076 C CA . GLU A 1 133 ? 6.977 35.969 13.336 1 98.56 133 GLU A CA 1
ATOM 1077 C C . GLU A 1 133 ? 5.914 35.281 14.172 1 98.56 133 GLU A C 1
ATOM 1079 O O . GLU A 1 133 ? 5.203 35.906 14.945 1 98.56 133 GLU A O 1
ATOM 1084 N N . LEU A 1 134 ? 5.852 33.969 14.055 1 98.38 134 LEU A N 1
ATOM 1085 C CA . LEU A 1 134 ? 4.918 33.219 14.875 1 98.38 134 LEU A CA 1
ATOM 1086 C C . LEU A 1 134 ? 5.266 33.312 16.359 1 98.38 134 LEU A C 1
ATOM 1088 O O . LEU A 1 134 ? 4.379 33.469 17.188 1 98.38 134 LEU A O 1
ATOM 1092 N N . THR A 1 135 ? 6.562 33.156 16.625 1 97.75 135 THR A N 1
ATOM 1093 C CA . THR A 1 135 ? 7.027 33.312 18 1 97.75 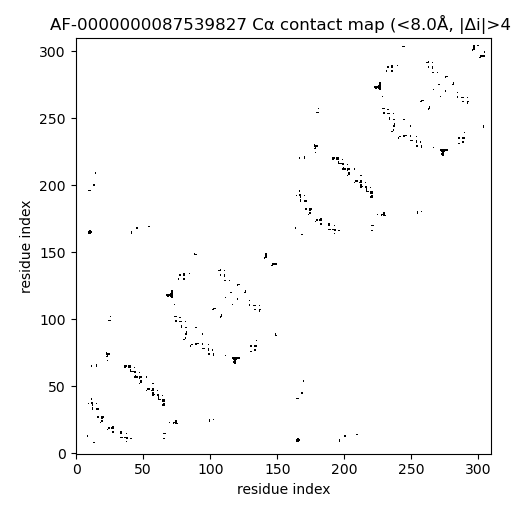135 THR A CA 1
ATOM 1094 C C . THR A 1 135 ? 6.59 34.656 18.594 1 97.75 135 THR A C 1
ATOM 1096 O O . THR A 1 135 ? 6.051 34.688 19.703 1 97.75 135 THR A O 1
ATOM 1099 N N . GLY A 1 136 ? 6.812 35.688 17.844 1 97.38 136 GLY A N 1
ATOM 1100 C CA . GLY A 1 136 ? 6.395 37 18.297 1 97.38 136 GLY A CA 1
ATOM 1101 C C . GLY A 1 136 ? 4.895 37.125 18.516 1 97.38 136 GLY A C 1
ATOM 1102 O O . GLY A 1 136 ? 4.449 37.688 19.516 1 97.38 136 GLY A O 1
ATOM 1103 N N . THR A 1 137 ? 4.082 36.594 17.609 1 97.25 137 THR A N 1
ATOM 1104 C CA . THR A 1 137 ? 2.627 36.594 17.703 1 97.25 137 THR A CA 1
ATOM 1105 C C . THR A 1 137 ? 2.156 35.875 18.969 1 97.25 137 THR A C 1
ATOM 1107 O O . THR A 1 137 ? 1.277 36.375 19.672 1 97.25 137 THR A O 1
ATOM 1110 N N . ILE A 1 138 ? 2.742 34.75 19.312 1 95.94 138 ILE A N 1
ATOM 1111 C CA . ILE A 1 138 ? 2.348 33.969 20.469 1 95.94 138 ILE A CA 1
ATOM 1112 C C . ILE A 1 138 ? 2.719 34.688 21.75 1 95.94 138 ILE A C 1
ATOM 1114 O O . ILE A 1 138 ? 1.941 34.719 22.703 1 95.94 138 ILE A O 1
ATOM 1118 N N . VAL A 1 139 ? 3.883 35.344 21.797 1 94.19 139 VAL A N 1
ATOM 1119 C CA . VAL A 1 139 ? 4.285 36.156 22.953 1 94.19 139 VAL A CA 1
ATOM 1120 C C . VAL A 1 139 ? 3.242 37.219 23.219 1 94.19 139 VAL A C 1
ATOM 1122 O O . VAL A 1 139 ? 2.84 37.438 24.359 1 94.19 139 VAL A O 1
ATOM 1125 N N . LEU A 1 140 ? 2.789 37.844 22.156 1 94.38 140 LEU A N 1
ATOM 1126 C CA . LEU A 1 140 ? 1.802 38.906 22.297 1 94.38 140 LEU A CA 1
ATOM 1127 C C . LEU A 1 140 ? 0.479 38.344 22.812 1 94.38 140 LEU A C 1
ATOM 1129 O O . LEU A 1 140 ? -0.173 38.969 23.656 1 94.38 140 LEU A O 1
ATOM 1133 N N . LEU A 1 141 ? 0.11 37.219 22.375 1 93 141 LEU A N 1
ATOM 1134 C CA . LEU A 1 141 ? -1.136 36.594 22.812 1 93 141 LEU A CA 1
ATOM 1135 C C . LEU A 1 141 ? -1.069 36.219 24.281 1 93 141 LEU A C 1
ATOM 1137 O O . LEU A 1 141 ? -2.07 36.312 25 1 93 141 LEU A O 1
ATOM 1141 N N . THR A 1 142 ? 0.064 35.719 24.766 1 87.62 142 THR A N 1
ATOM 1142 C CA . THR A 1 142 ? 0.235 35.344 26.156 1 87.62 142 THR A CA 1
ATOM 1143 C C . THR A 1 142 ? 0.187 36.562 27.078 1 87.62 142 THR A C 1
ATOM 1145 O O . THR A 1 142 ? -0.354 36.5 28.188 1 87.62 142 THR A O 1
ATOM 1148 N N . LYS A 1 143 ? 0.662 37.656 26.656 1 86.06 143 LYS A N 1
ATOM 1149 C CA . LYS A 1 143 ? 0.686 38.875 27.438 1 86.06 143 LYS A CA 1
ATOM 1150 C C . LYS A 1 143 ? -0.699 39.531 27.5 1 86.06 143 LYS A C 1
ATOM 1152 O O . LYS A 1 143 ? -1.048 40.156 28.5 1 86.06 143 LYS A O 1
ATOM 1157 N N . SER A 1 144 ? -1.456 39.344 26.516 1 83.19 144 SER A N 1
ATOM 1158 C CA . SER A 1 144 ? -2.771 39.969 26.438 1 83.19 144 SER A CA 1
ATOM 1159 C C . SER A 1 144 ? -3.842 39.094 27.078 1 83.19 144 SER A C 1
ATOM 1161 O O . SER A 1 144 ? -5.016 39.469 27.109 1 83.19 144 SER A O 1
ATOM 1163 N N . ASN A 1 145 ? -3.49 38.031 27.75 1 68.19 145 ASN A N 1
ATOM 1164 C CA . ASN A 1 145 ? -4.375 37.094 28.422 1 68.19 145 ASN A CA 1
ATOM 1165 C C . ASN A 1 145 ? -5.305 36.406 27.422 1 68.19 145 ASN A C 1
ATOM 1167 O O . ASN A 1 145 ? -6.434 36.062 27.766 1 68.19 145 ASN A O 1
ATOM 1171 N N . HIS A 1 146 ? -4.82 36.375 26.312 1 68.69 146 HIS A N 1
ATOM 1172 C CA . HIS A 1 146 ? -5.66 35.719 25.328 1 68.69 146 HIS A CA 1
ATOM 1173 C C . HIS A 1 146 ? -5.355 34.219 25.25 1 68.69 146 HIS A C 1
ATOM 1175 O O . HIS A 1 146 ? -6.043 33.469 24.547 1 68.69 146 HIS A O 1
ATOM 1181 N N . LEU A 1 147 ? -4.203 33.75 25.984 1 69.06 147 LEU A N 1
ATOM 1182 C CA . LEU A 1 147 ? -3.891 32.344 26.062 1 69.06 147 LEU A CA 1
ATOM 1183 C C . LEU A 1 147 ? -3.75 31.891 27.531 1 69.06 147 LEU A C 1
ATOM 1185 O O . LEU A 1 147 ? -3.141 32.594 28.328 1 69.06 147 LEU A O 1
ATOM 1189 N N . PRO A 1 148 ? -4.5 31 28.062 1 58.59 148 PRO A N 1
ATOM 1190 C CA . PRO A 1 148 ? -4.434 30.562 29.469 1 58.59 148 PRO A CA 1
ATOM 1191 C C . PRO A 1 148 ? -3.062 30.016 29.844 1 58.59 148 PRO A C 1
ATOM 1193 O O . PRO A 1 148 ? -2.945 29.25 30.812 1 58.59 148 PRO A O 1
ATOM 1196 N N . ILE A 1 149 ? -1.995 30.281 29.266 1 57.88 149 ILE A N 1
ATOM 1197 C CA . ILE A 1 149 ? -0.765 29.578 29.641 1 57.88 149 ILE A CA 1
ATOM 1198 C C . ILE A 1 149 ? -0.296 30.047 31.016 1 57.88 149 ILE A C 1
ATOM 1200 O O . ILE A 1 149 ? 0.664 29.516 31.562 1 57.88 149 ILE A O 1
ATOM 1204 N N . ILE A 1 150 ? -0.575 31.281 31.453 1 51.25 150 ILE A N 1
ATOM 1205 C CA . ILE A 1 150 ? 0.192 31.859 32.562 1 51.25 150 ILE A CA 1
ATOM 1206 C C . ILE A 1 150 ? -0.225 31.203 33.875 1 51.25 150 ILE A C 1
ATOM 1208 O O . ILE A 1 150 ? -1.307 31.484 34.406 1 51.25 150 ILE A O 1
ATOM 1212 N N . GLY A 1 151 ? -0.247 29.984 34.062 1 44.31 151 GLY A N 1
ATOM 1213 C CA . GLY A 1 151 ? -0.125 29.734 35.469 1 44.31 151 GLY A CA 1
ATOM 1214 C C . GLY A 1 151 ? 1.069 30.422 36.125 1 44.31 151 GLY A C 1
ATOM 1215 O O . GLY A 1 151 ? 2.15 29.844 36.219 1 44.31 151 GLY A O 1
ATOM 1216 N N . GLN A 1 152 ? 1.456 31.578 35.75 1 40.53 152 GLN A N 1
ATOM 1217 C CA . GLN A 1 152 ? 2.432 32.25 36.625 1 40.53 152 GLN A CA 1
ATOM 1218 C C . GLN A 1 152 ? 2.035 32.125 38.094 1 40.53 152 GLN A C 1
ATOM 1220 O O . GLN A 1 152 ? 0.948 32.562 38.469 1 40.53 152 GLN A O 1
ATOM 1225 N N . THR A 1 153 ? 2.418 31.062 38.75 1 35.59 153 THR A N 1
ATOM 1226 C CA . THR A 1 153 ? 2.57 31.109 40.188 1 35.59 153 THR A CA 1
ATOM 1227 C C . THR A 1 153 ? 3.256 32.406 40.625 1 35.59 153 THR A C 1
ATOM 1229 O O . THR A 1 153 ? 4.355 32.719 40.156 1 35.59 153 THR A O 1
ATOM 1232 N N . GLU A 1 154 ? 2.572 33.594 40.719 1 34.78 154 GLU A N 1
ATOM 1233 C CA . GLU A 1 154 ? 3.115 34.594 41.656 1 34.78 154 GLU A CA 1
ATOM 1234 C C . GLU A 1 154 ? 3.85 33.906 42.812 1 34.78 154 GLU A C 1
ATOM 1236 O O . GLU A 1 154 ? 3.277 33.094 43.531 1 34.78 154 GLU A O 1
ATOM 1241 N N . GLY A 1 155 ? 5.191 33.531 42.656 1 26.84 155 GLY A N 1
ATOM 1242 C CA . GLY A 1 155 ? 5.918 33.531 43.906 1 26.84 155 GLY A CA 1
ATOM 1243 C C . GLY A 1 155 ? 5.836 34.844 44.656 1 26.84 155 GLY A C 1
ATOM 1244 O O . GLY A 1 155 ? 5.531 35.875 44.062 1 26.84 155 GLY A O 1
ATOM 1245 N N . MET B 1 1 ? -30.859 -1.802 -16.219 1 21.58 1 MET B N 1
ATOM 1246 C CA . MET B 1 1 ? -29.953 -0.854 -15.578 1 21.58 1 MET B CA 1
ATOM 1247 C C . MET B 1 1 ? -28.844 -1.584 -14.812 1 21.58 1 MET B C 1
ATOM 1249 O O . MET B 1 1 ? -29.125 -2.271 -13.828 1 21.58 1 MET B O 1
ATOM 1253 N N . LYS B 1 2 ? -27.906 -2.18 -15.43 1 26.08 2 LYS B N 1
ATOM 1254 C CA . LYS B 1 2 ? -26.938 -3.178 -14.969 1 26.08 2 LYS B CA 1
ATOM 1255 C C . LYS B 1 2 ? -26.141 -2.664 -13.773 1 26.08 2 LYS B C 1
ATOM 1257 O O . LYS B 1 2 ? -25.703 -1.513 -13.766 1 26.08 2 LYS B O 1
ATOM 1262 N N . GLU B 1 3 ? -26.578 -2.934 -12.625 1 29.64 3 GLU B N 1
ATOM 1263 C CA . GLU B 1 3 ? -25.938 -2.551 -11.359 1 29.64 3 GLU B CA 1
ATOM 1264 C C . GLU B 1 3 ? -24.422 -2.557 -11.484 1 29.64 3 GLU B C 1
ATOM 1266 O O . GLU B 1 3 ? -23.812 -3.6 -11.742 1 29.64 3 GLU B O 1
ATOM 1271 N N . ASN B 1 4 ? -23.906 -1.745 -12.25 1 33.34 4 ASN B N 1
ATOM 1272 C CA . ASN B 1 4 ? -22.469 -1.647 -12.523 1 33.34 4 ASN B CA 1
ATOM 1273 C C . ASN B 1 4 ? -21.641 -1.87 -11.258 1 33.34 4 ASN B C 1
ATOM 1275 O O . ASN B 1 4 ? -21.531 -0.974 -10.422 1 33.34 4 ASN B O 1
ATOM 1279 N N . LYS B 1 5 ? -21.828 -3.033 -10.648 1 36.47 5 LYS B N 1
ATOM 1280 C CA . LYS B 1 5 ? -21.094 -3.355 -9.422 1 36.47 5 LYS B CA 1
ATOM 1281 C C . LYS B 1 5 ? -19.688 -2.754 -9.445 1 36.47 5 LYS B C 1
ATOM 1283 O O . LYS B 1 5 ? -18.859 -3.15 -10.258 1 36.47 5 LYS B O 1
ATOM 1288 N N . LYS B 1 6 ? -19.578 -1.531 -9.391 1 38.25 6 LYS B N 1
ATOM 1289 C CA . LYS B 1 6 ? -18.328 -0.772 -9.234 1 38.25 6 LYS B CA 1
ATOM 1290 C C . LYS B 1 6 ? -17.281 -1.578 -8.469 1 38.25 6 LYS B C 1
ATOM 1292 O O . LYS B 1 6 ? -17.484 -1.915 -7.301 1 38.25 6 LYS B O 1
ATOM 1297 N N . LEU B 1 7 ? -16.844 -2.672 -9.094 1 43.62 7 LEU B N 1
ATOM 1298 C CA . LEU B 1 7 ? -15.75 -3.441 -8.516 1 43.62 7 LEU B CA 1
ATOM 1299 C C . LEU B 1 7 ? -14.891 -2.564 -7.605 1 43.62 7 LEU B C 1
ATOM 1301 O O . LEU B 1 7 ? -14.289 -1.596 -8.07 1 43.62 7 LEU B O 1
ATOM 1305 N N . GLU B 1 8 ? -15.461 -2.303 -6.508 1 51.56 8 GLU B N 1
ATOM 1306 C CA . GLU B 1 8 ? -14.742 -1.564 -5.473 1 51.56 8 GLU B CA 1
ATOM 1307 C C . GLU B 1 8 ? -13.305 -2.053 -5.344 1 51.56 8 GLU B C 1
ATOM 1309 O O . GLU B 1 8 ? -13.031 -3.027 -4.641 1 51.56 8 GLU B O 1
ATOM 1314 N N . LEU B 1 9 ? -12.516 -1.875 -6.559 1 61.75 9 LEU B N 1
ATOM 1315 C CA . LEU B 1 9 ? -11.117 -2.309 -6.547 1 61.75 9 LEU B CA 1
ATOM 1316 C C . LEU B 1 9 ? -10.367 -1.685 -5.375 1 61.75 9 LEU B C 1
ATOM 1318 O O . LEU B 1 9 ? -10.383 -0.464 -5.203 1 61.75 9 LEU B O 1
ATOM 1322 N N . SER B 1 10 ? -10.25 -2.611 -4.336 1 84 10 SER B N 1
ATOM 1323 C CA . SER B 1 10 ? -9.398 -2.26 -3.201 1 84 10 SER B CA 1
ATOM 1324 C C . SER B 1 10 ? -7.93 -2.492 -3.52 1 84 10 SER B C 1
ATOM 1326 O O . SER B 1 10 ? -7.598 -3.184 -4.484 1 84 10 SER B O 1
ATOM 1328 N N . TYR B 1 11 ? -7.094 -1.793 -2.992 1 92.06 11 TYR B N 1
ATOM 1329 C CA . TYR B 1 11 ? -5.645 -1.854 -3.135 1 92.06 11 TYR B CA 1
ATOM 1330 C C . TYR B 1 11 ? -5.148 -3.293 -3.07 1 92.06 11 TYR B C 1
ATOM 1332 O O . TYR B 1 11 ? -4.477 -3.768 -3.99 1 92.06 11 TYR B O 1
ATOM 1340 N N . PHE B 1 12 ? -5.551 -4.086 -2.148 1 95.06 12 PHE B N 1
ATOM 1341 C CA . PHE B 1 12 ? -5.059 -5.445 -1.957 1 95.06 12 PHE B CA 1
ATOM 1342 C C . PHE B 1 12 ? -5.668 -6.395 -2.984 1 95.06 12 PHE B C 1
ATOM 1344 O O . PHE B 1 12 ? -5.016 -7.348 -3.418 1 95.06 12 PHE B O 1
ATOM 1351 N N . ARG B 1 13 ? -6.871 -6.152 -3.391 1 93.31 13 ARG B N 1
ATOM 1352 C CA . ARG B 1 13 ? -7.484 -6.969 -4.434 1 93.31 13 ARG B CA 1
ATOM 1353 C C . ARG B 1 13 ? -6.742 -6.816 -5.754 1 93.31 13 ARG B C 1
ATOM 1355 O O . ARG B 1 13 ? -6.465 -7.809 -6.434 1 93.31 13 ARG B O 1
ATOM 1362 N N . LEU B 1 14 ? -6.406 -5.566 -6.094 1 92.62 14 LEU B N 1
ATOM 1363 C CA . LEU B 1 14 ? -5.676 -5.309 -7.328 1 92.62 14 LEU B CA 1
ATOM 1364 C C . LEU B 1 14 ? -4.285 -5.938 -7.277 1 92.62 14 LEU B C 1
ATOM 1366 O O . LEU B 1 14 ? -3.834 -6.539 -8.258 1 92.62 14 LEU B O 1
ATOM 1370 N N . LYS B 1 15 ? -3.67 -5.789 -6.16 1 94.56 15 LYS B N 1
ATOM 1371 C CA . LYS B 1 15 ? -2.344 -6.371 -5.973 1 94.56 15 LYS B CA 1
ATOM 1372 C C . LYS B 1 15 ? -2.379 -7.887 -6.141 1 94.56 15 LYS B C 1
ATOM 1374 O O . LYS B 1 15 ? -1.547 -8.461 -6.848 1 94.56 15 LYS B O 1
ATOM 1379 N N . LEU B 1 16 ? -3.377 -8.492 -5.523 1 96.69 16 LEU B N 1
ATOM 1380 C CA . LEU B 1 16 ? -3.461 -9.945 -5.578 1 96.69 16 LEU B CA 1
ATOM 1381 C C . LEU B 1 16 ? -3.818 -10.414 -6.984 1 96.69 16 LEU B C 1
ATOM 1383 O O . LEU B 1 16 ? -3.24 -11.383 -7.484 1 96.69 16 LEU B O 1
ATOM 1387 N N . ARG B 1 17 ? -4.711 -9.773 -7.637 1 94.88 17 ARG B N 1
ATOM 1388 C CA . ARG B 1 17 ? -5.098 -10.148 -8.992 1 94.88 17 ARG B CA 1
ATOM 1389 C C . ARG B 1 17 ? -3.906 -10.07 -9.938 1 94.88 17 ARG B C 1
ATOM 1391 O O . ARG B 1 17 ? -3.717 -10.953 -10.781 1 94.88 17 ARG B O 1
ATOM 1398 N N . SER B 1 18 ? -3.152 -9.008 -9.836 1 93.69 18 SER B N 1
ATOM 1399 C CA . SER B 1 18 ? -1.959 -8.859 -10.664 1 93.69 18 SER B CA 1
ATOM 1400 C C . SER B 1 18 ? -0.983 -10.008 -10.43 1 93.69 18 SER B C 1
ATOM 1402 O O . SER B 1 18 ? -0.461 -10.594 -11.391 1 93.69 18 SER B O 1
ATOM 1404 N N . TYR B 1 19 ? -0.755 -10.359 -9.18 1 96.5 19 TYR B N 1
ATOM 1405 C CA . TYR B 1 19 ? 0.146 -11.445 -8.805 1 96.5 19 TYR B CA 1
ATOM 1406 C C . TYR B 1 19 ? -0.349 -12.773 -9.359 1 96.5 19 TYR B C 1
ATOM 1408 O O . TYR B 1 19 ? 0.431 -13.555 -9.906 1 96.5 19 TYR B O 1
ATOM 1416 N N . MET B 1 20 ? -1.628 -12.969 -9.18 1 97.56 20 MET B N 1
ATOM 1417 C CA . MET B 1 20 ? -2.23 -14.219 -9.648 1 97.56 20 MET B CA 1
ATOM 1418 C C . MET B 1 20 ? -2.135 -14.328 -11.164 1 97.56 20 MET B C 1
ATOM 1420 O O . MET B 1 20 ? -1.857 -15.406 -11.695 1 97.56 20 MET B O 1
ATOM 1424 N N . SER B 1 21 ? -2.324 -13.234 -11.859 1 95.62 21 SER B N 1
ATOM 1425 C CA . SER B 1 21 ? -2.254 -13.242 -13.312 1 95.62 21 SER B CA 1
ATOM 1426 C C . SER B 1 21 ? -0.859 -13.617 -13.797 1 95.62 21 SER B C 1
ATOM 1428 O O . SER B 1 21 ? -0.711 -14.289 -14.82 1 95.62 21 SER B O 1
ATOM 1430 N N . GLU B 1 22 ? 0.134 -13.32 -13.047 1 95.25 22 GLU B N 1
ATOM 1431 C CA . GLU B 1 22 ? 1.521 -13.539 -13.445 1 95.25 22 GLU B CA 1
ATOM 1432 C C . GLU B 1 22 ? 2.004 -14.922 -13.031 1 95.25 22 GLU B C 1
ATOM 1434 O O . GLU B 1 22 ? 2.756 -15.57 -13.766 1 95.25 22 GLU B O 1
ATOM 1439 N N . HIS B 1 23 ? 1.521 -15.375 -11.891 1 97.69 23 HIS B N 1
ATOM 1440 C CA . HIS B 1 23 ? 2.16 -16.562 -11.328 1 97.69 23 HIS B CA 1
ATOM 1441 C C . HIS B 1 23 ? 1.169 -17.703 -11.188 1 97.69 23 HIS B C 1
ATOM 1443 O O . HIS B 1 23 ? 1.569 -18.875 -11.086 1 97.69 23 HIS B O 1
ATOM 1449 N N . HIS B 1 24 ? -0.083 -17.469 -11.102 1 98 24 HIS B N 1
ATOM 1450 C CA . HIS B 1 24 ? -1.128 -18.469 -10.922 1 98 24 HIS B CA 1
ATOM 1451 C C . HIS B 1 24 ? -2.297 -18.234 -11.867 1 98 24 HIS B C 1
ATOM 1453 O O . HIS B 1 24 ? -3.449 -18.156 -11.438 1 98 24 HIS B O 1
ATOM 1459 N N . PRO B 1 25 ? -1.972 -18.219 -13.188 1 97.06 25 PRO B N 1
ATOM 1460 C CA . PRO B 1 25 ? -3.053 -17.891 -14.117 1 97.06 25 PRO B CA 1
ATOM 1461 C C . PRO B 1 25 ? -4.223 -18.875 -14.031 1 97.06 25 PRO B C 1
ATOM 1463 O O . PRO B 1 25 ? -5.367 -18.5 -14.305 1 97.06 25 PRO B O 1
ATOM 1466 N N . GLU B 1 26 ? -4.047 -20.094 -13.547 1 95.25 26 GLU B N 1
ATOM 1467 C CA . GLU B 1 26 ? -5.078 -21.125 -13.445 1 95.25 26 GLU B CA 1
ATOM 1468 C C . GLU B 1 26 ? -6.074 -20.797 -12.336 1 95.25 26 GLU B C 1
ATOM 1470 O O . GLU B 1 26 ? -7.18 -21.344 -12.312 1 95.25 26 GLU B O 1
ATOM 1475 N N . ARG B 1 27 ? -5.664 -19.859 -11.438 1 96.31 27 ARG B N 1
ATOM 1476 C CA . ARG B 1 27 ? -6.512 -19.531 -10.297 1 96.31 27 ARG B CA 1
ATOM 1477 C C . ARG B 1 27 ? -7.047 -18.109 -10.398 1 96.31 27 ARG B C 1
ATOM 1479 O O . ARG B 1 27 ? -7.668 -17.609 -9.461 1 96.31 27 ARG B O 1
ATOM 1486 N N . LEU B 1 28 ? -6.855 -17.422 -11.484 1 96.25 28 LEU B N 1
ATOM 1487 C CA . LEU B 1 28 ? -7.207 -16.016 -11.633 1 96.25 28 LEU B CA 1
ATOM 1488 C C . LEU B 1 28 ? -8.719 -15.82 -11.578 1 96.25 28 LEU B C 1
ATOM 1490 O O . LEU B 1 28 ? -9.195 -14.773 -11.141 1 96.25 28 LEU B O 1
ATOM 1494 N N . GLN B 1 29 ? -9.523 -16.844 -11.93 1 96.12 29 GLN B N 1
ATOM 1495 C CA . GLN B 1 29 ? -10.977 -16.719 -11.977 1 96.12 29 GLN B CA 1
ATOM 1496 C C . GLN B 1 29 ? -11.602 -17 -10.617 1 96.12 29 GLN B C 1
ATOM 1498 O O . GLN B 1 29 ? -12.805 -16.844 -10.43 1 96.12 29 GLN B O 1
ATOM 1503 N N . ASP B 1 30 ? -10.82 -17.391 -9.664 1 96.75 30 ASP B N 1
ATOM 1504 C CA . ASP B 1 30 ? -11.305 -17.641 -8.305 1 96.75 30 ASP B CA 1
ATOM 1505 C C . ASP B 1 30 ? -11.531 -16.344 -7.555 1 96.75 30 ASP B C 1
ATOM 1507 O O . ASP B 1 30 ? -10.797 -16.016 -6.621 1 96.75 30 ASP B O 1
ATOM 1511 N N . THR B 1 31 ? -12.547 -15.703 -7.832 1 94 31 THR B N 1
ATOM 1512 C CA . THR B 1 31 ? -12.836 -14.367 -7.324 1 94 31 THR B CA 1
ATOM 1513 C C . THR B 1 31 ? -13.125 -14.406 -5.828 1 94 31 THR B C 1
ATOM 1515 O O . THR B 1 31 ? -12.828 -13.453 -5.105 1 94 31 THR B O 1
ATOM 1518 N N . GLU B 1 32 ? -13.766 -15.516 -5.375 1 96.31 32 GLU B N 1
ATOM 1519 C CA . GLU B 1 32 ? -14.031 -15.656 -3.949 1 96.31 32 GLU B CA 1
ATOM 1520 C C . GLU B 1 32 ? -12.734 -15.695 -3.143 1 96.31 32 GLU B C 1
ATOM 1522 O O . GLU B 1 32 ? -12.617 -15.016 -2.117 1 96.31 32 GLU B O 1
ATOM 1527 N N . PHE B 1 33 ? -11.852 -16.5 -3.633 1 97.75 33 PHE B N 1
ATOM 1528 C CA . PHE B 1 33 ? -10.547 -16.578 -2.977 1 97.75 33 PHE B CA 1
ATOM 1529 C C . PHE B 1 33 ? -9.875 -15.203 -2.963 1 97.75 33 PHE B C 1
ATOM 1531 O O . PHE B 1 33 ? -9.398 -14.75 -1.92 1 97.75 33 PHE B O 1
ATOM 1538 N N . ILE B 1 34 ? -9.844 -14.484 -4.059 1 96.31 34 ILE B N 1
ATOM 1539 C CA . ILE B 1 34 ? -9.156 -13.211 -4.219 1 96.31 34 ILE B CA 1
ATOM 1540 C C . ILE B 1 34 ? -9.781 -12.164 -3.305 1 96.31 34 ILE B C 1
ATOM 1542 O O . ILE B 1 34 ? -9.078 -11.438 -2.594 1 96.31 34 ILE B O 1
ATOM 1546 N N . THR B 1 35 ? -11.102 -12.125 -3.23 1 93.44 35 THR B N 1
ATOM 1547 C CA . THR B 1 35 ? -11.797 -11.141 -2.404 1 93.44 35 THR B CA 1
ATOM 1548 C C . THR B 1 35 ? -11.539 -11.406 -0.923 1 93.44 35 THR B C 1
ATOM 1550 O O . THR B 1 35 ? -11.203 -10.484 -0.174 1 93.44 35 THR B O 1
ATOM 1553 N N . THR B 1 36 ? -11.68 -12.641 -0.497 1 96 36 THR B N 1
ATOM 1554 C CA . THR B 1 36 ? -11.508 -13.008 0.903 1 96 36 THR B CA 1
ATOM 1555 C C . THR B 1 36 ? -10.078 -12.742 1.356 1 96 36 THR B C 1
ATOM 1557 O O . THR B 1 36 ? -9.852 -12.195 2.439 1 96 36 THR B O 1
ATOM 1560 N N . ARG B 1 37 ? -9.148 -13.133 0.491 1 97.62 37 ARG B N 1
ATOM 1561 C CA . ARG B 1 37 ? -7.742 -12.945 0.817 1 97.62 37 ARG B CA 1
ATOM 1562 C C . ARG B 1 37 ? -7.395 -11.461 0.885 1 97.62 37 ARG B C 1
ATOM 1564 O O . ARG B 1 37 ? -6.645 -11.031 1.767 1 97.62 37 ARG B O 1
ATOM 1571 N N . ALA B 1 38 ? -7.906 -10.695 0.02 1 94.5 38 ALA B N 1
ATOM 1572 C CA . ALA B 1 38 ? -7.691 -9.25 0.03 1 94.5 38 ALA B CA 1
ATOM 1573 C C . ALA B 1 38 ? -8.258 -8.625 1.302 1 94.5 38 ALA B C 1
ATOM 1575 O O . ALA B 1 38 ? -7.617 -7.754 1.906 1 94.5 38 ALA B O 1
ATOM 1576 N N . ASP B 1 39 ? -9.43 -9.055 1.705 1 93.12 39 ASP B N 1
ATOM 1577 C CA . ASP B 1 39 ? -10.039 -8.562 2.934 1 93.12 39 ASP B CA 1
ATOM 1578 C C . ASP B 1 39 ? -9.188 -8.914 4.152 1 93.12 39 ASP B C 1
ATOM 1580 O O . ASP B 1 39 ? -9.047 -8.109 5.074 1 93.12 39 ASP B O 1
ATOM 1584 N N . MET B 1 40 ? -8.664 -10.094 4.16 1 96.56 40 MET B N 1
ATOM 1585 C CA . MET B 1 40 ? -7.793 -10.516 5.246 1 96.56 40 MET B CA 1
ATOM 1586 C C . MET B 1 40 ? -6.539 -9.648 5.309 1 96.56 40 MET B C 1
ATOM 1588 O O . MET B 1 40 ? -6.09 -9.281 6.395 1 96.56 40 MET B O 1
ATOM 1592 N N . ALA B 1 41 ? -6.016 -9.344 4.145 1 96.69 41 ALA B N 1
ATOM 1593 C CA . ALA B 1 41 ? -4.832 -8.484 4.094 1 96.69 41 ALA B CA 1
ATOM 1594 C C . ALA B 1 41 ? -5.145 -7.086 4.609 1 96.69 41 ALA B C 1
ATOM 1596 O O . ALA B 1 41 ? -4.355 -6.5 5.355 1 96.69 41 ALA B O 1
ATOM 1597 N N . LEU B 1 42 ? -6.281 -6.586 4.23 1 93.88 42 LEU B N 1
ATOM 1598 C CA . LEU B 1 42 ? -6.688 -5.273 4.723 1 93.88 42 LEU B CA 1
ATOM 1599 C C . LEU B 1 42 ? -6.828 -5.285 6.242 1 93.88 42 LEU B C 1
ATOM 1601 O O . LEU B 1 42 ? -6.406 -4.34 6.914 1 93.88 42 LEU B O 1
ATOM 1605 N N . THR B 1 43 ? -7.453 -6.332 6.781 1 94.25 43 THR B N 1
ATOM 1606 C CA . THR B 1 43 ? -7.605 -6.477 8.227 1 94.25 43 THR B CA 1
ATOM 1607 C C . THR B 1 43 ? -6.242 -6.52 8.914 1 94.25 43 THR B C 1
ATOM 1609 O O . THR B 1 43 ? -6.039 -5.879 9.945 1 94.25 43 THR B O 1
ATOM 1612 N N . ALA B 1 44 ? -5.324 -7.18 8.359 1 96.5 44 ALA B N 1
ATOM 1613 C CA . ALA B 1 44 ? -3.975 -7.262 8.914 1 96.5 44 ALA B CA 1
ATOM 1614 C C . ALA B 1 44 ? -3.297 -5.895 8.914 1 96.5 44 ALA B C 1
ATOM 1616 O O . ALA B 1 44 ? -2.615 -5.535 9.875 1 96.5 44 ALA B O 1
ATOM 1617 N N . TYR B 1 45 ? -3.451 -5.188 7.816 1 95.38 45 TYR B N 1
ATOM 1618 C CA . TYR B 1 45 ? -2.906 -3.838 7.727 1 95.38 45 TYR B CA 1
ATOM 1619 C C . TYR B 1 45 ? -3.449 -2.957 8.844 1 95.38 45 TYR B C 1
ATOM 1621 O O . TYR B 1 45 ? -2.684 -2.297 9.555 1 95.38 45 TYR B O 1
ATOM 1629 N N . CYS B 1 46 ? -4.75 -2.975 9 1 92.94 46 CYS B N 1
ATOM 1630 C CA . CYS B 1 46 ? -5.41 -2.166 10.016 1 92.94 46 CYS B CA 1
ATOM 1631 C C . CYS B 1 46 ? -4.934 -2.543 11.414 1 92.94 46 CYS B C 1
ATOM 1633 O O . CYS B 1 46 ? -4.645 -1.668 12.227 1 92.94 46 CYS B O 1
ATOM 1635 N N . ASP B 1 47 ? -4.855 -3.859 11.664 1 95 47 ASP B N 1
ATOM 1636 C CA . ASP B 1 47 ? -4.383 -4.344 12.953 1 95 47 ASP B CA 1
ATOM 1637 C C . ASP B 1 47 ? -2.965 -3.859 13.242 1 95 47 ASP B C 1
ATOM 1639 O O . ASP B 1 47 ? -2.654 -3.453 14.359 1 95 47 ASP B O 1
ATOM 1643 N N . ALA B 1 48 ? -2.141 -3.85 12.242 1 96.06 48 ALA B N 1
ATOM 1644 C CA . ALA B 1 48 ? -0.757 -3.402 12.383 1 96.06 48 ALA B CA 1
ATOM 1645 C C . ALA B 1 48 ? -0.691 -1.905 12.672 1 96.06 48 ALA B C 1
ATOM 1647 O O . ALA B 1 48 ? 0.073 -1.464 13.531 1 96.06 48 ALA B O 1
ATOM 1648 N N . VAL B 1 49 ? -1.501 -1.182 11.992 1 92.44 49 VAL B N 1
ATOM 1649 C CA . VAL B 1 49 ? -1.553 0.261 12.203 1 92.44 49 VAL B CA 1
ATOM 1650 C C . VAL B 1 49 ? -2.025 0.558 13.625 1 92.44 49 VAL B C 1
ATOM 1652 O O . VAL B 1 49 ? -1.497 1.452 14.289 1 92.44 49 VAL B O 1
ATOM 1655 N N . ALA B 1 50 ? -2.953 -0.203 14.109 1 92.12 50 ALA B N 1
ATOM 1656 C CA . ALA B 1 50 ? -3.482 -0.037 15.461 1 92.12 50 ALA B CA 1
ATOM 1657 C C . ALA B 1 50 ? -2.42 -0.359 16.516 1 92.12 50 ALA B C 1
ATOM 1659 O O . ALA B 1 50 ? -2.445 0.187 17.609 1 92.12 50 ALA B O 1
ATOM 1660 N N . GLN B 1 51 ? -1.505 -1.219 16.141 1 94.06 51 GLN B N 1
ATOM 1661 C CA . GLN B 1 51 ? -0.402 -1.584 17.016 1 94.06 51 GLN B CA 1
ATOM 1662 C C . GLN B 1 51 ? 0.771 -0.62 16.859 1 94.06 51 GLN B C 1
ATOM 1664 O O . GLN B 1 51 ? 1.883 -0.909 17.312 1 94.06 51 GLN B O 1
ATOM 1669 N N . VAL B 1 52 ? 0.668 0.394 16.188 1 91.56 52 VAL B N 1
ATOM 1670 C CA . VAL B 1 52 ? 1.531 1.563 16.062 1 91.56 52 VAL B CA 1
ATOM 1671 C C . VAL B 1 52 ? 2.713 1.236 15.148 1 91.56 52 VAL B C 1
ATOM 1673 O O . VAL B 1 52 ? 3.811 1.768 15.328 1 91.56 52 VAL B O 1
ATOM 1676 N N . PHE B 1 53 ? 2.502 0.251 14.25 1 92.88 53 PHE B N 1
ATOM 1677 C CA . PHE B 1 53 ? 3.492 0.07 13.195 1 92.88 53 PHE B CA 1
ATOM 1678 C C . PHE B 1 53 ? 3.418 1.206 12.188 1 92.88 53 PHE B C 1
ATOM 1680 O O . PHE B 1 53 ? 2.365 1.825 12.016 1 92.88 53 PHE B O 1
ATOM 1687 N N . SER B 1 54 ? 4.625 1.416 11.57 1 93.19 54 SER B N 1
ATOM 1688 C CA . SER B 1 54 ? 4.59 2.352 10.445 1 93.19 54 SER B CA 1
ATOM 1689 C C . SER B 1 54 ? 3.74 1.813 9.305 1 93.19 54 SER B C 1
ATOM 1691 O O . SER B 1 54 ? 3.496 0.608 9.219 1 93.19 54 SER B O 1
ATOM 1693 N N . HIS B 1 55 ? 3.223 2.662 8.422 1 90.75 55 HIS B N 1
ATOM 1694 C CA . HIS B 1 55 ? 2.406 2.25 7.285 1 90.75 55 HIS B CA 1
ATOM 1695 C C . HIS B 1 55 ? 3.176 1.3 6.371 1 90.75 55 HIS B C 1
ATOM 1697 O O . HIS B 1 55 ? 2.594 0.374 5.801 1 90.75 55 HIS B O 1
ATOM 1703 N N . LEU B 1 56 ? 4.449 1.578 6.164 1 91.25 56 LEU B N 1
ATOM 1704 C CA . LEU B 1 56 ? 5.281 0.7 5.348 1 91.25 56 LEU B CA 1
ATOM 1705 C C . LEU B 1 56 ? 5.363 -0.694 5.961 1 91.25 56 LEU B C 1
ATOM 1707 O O . LEU B 1 56 ? 5.211 -1.696 5.262 1 91.25 56 LEU B O 1
ATOM 1711 N N . GLU B 1 57 ? 5.641 -0.692 7.285 1 96 57 GLU B N 1
ATOM 1712 C CA . GLU B 1 57 ? 5.703 -1.971 7.988 1 96 57 GLU B CA 1
ATOM 1713 C C . GLU B 1 57 ? 4.359 -2.691 7.945 1 96 57 GLU B C 1
ATOM 1715 O O . GLU B 1 57 ? 4.309 -3.904 7.727 1 96 57 GLU B O 1
ATOM 1720 N N . ALA B 1 58 ? 3.314 -1.976 8.18 1 96.44 58 ALA B N 1
ATOM 1721 C CA . ALA B 1 58 ? 1.967 -2.539 8.141 1 96.44 58 ALA B CA 1
ATOM 1722 C C . ALA B 1 58 ? 1.67 -3.146 6.77 1 96.44 58 ALA B C 1
ATOM 1724 O O . ALA B 1 58 ? 1.091 -4.23 6.68 1 96.44 58 ALA B O 1
ATOM 1725 N N . GLU B 1 59 ? 2.074 -2.508 5.699 1 95.25 59 GLU B N 1
ATOM 1726 C CA . GLU B 1 59 ? 1.886 -3.018 4.344 1 95.25 59 GLU B CA 1
ATOM 1727 C C . GLU B 1 59 ? 2.658 -4.316 4.133 1 95.25 59 GLU B C 1
ATOM 1729 O O . GLU B 1 59 ? 2.166 -5.238 3.477 1 95.25 59 GLU B O 1
ATOM 1734 N N . SER B 1 60 ? 3.854 -4.344 4.656 1 96.69 60 SER B N 1
ATOM 1735 C CA . SER B 1 60 ? 4.66 -5.555 4.555 1 96.69 60 SER B CA 1
ATOM 1736 C C . SER B 1 60 ? 3.986 -6.73 5.258 1 96.69 60 SER B C 1
ATOM 1738 O O . SER B 1 60 ? 3.916 -7.832 4.707 1 96.69 60 SER B O 1
ATOM 1740 N N . ILE B 1 61 ? 3.473 -6.488 6.398 1 97.69 61 ILE B N 1
ATOM 1741 C CA . ILE B 1 61 ? 2.777 -7.512 7.172 1 97.69 61 ILE B CA 1
ATOM 1742 C C . ILE B 1 61 ? 1.539 -7.98 6.41 1 97.69 61 ILE B C 1
ATOM 1744 O O . ILE B 1 61 ? 1.299 -9.18 6.285 1 97.69 61 ILE B O 1
ATOM 1748 N N . ALA B 1 62 ? 0.788 -7.047 5.91 1 97.25 62 ALA B N 1
ATOM 1749 C CA . ALA B 1 62 ? -0.413 -7.367 5.141 1 97.25 62 ALA B CA 1
ATOM 1750 C C . ALA B 1 62 ? -0.067 -8.172 3.891 1 97.25 62 ALA B C 1
ATOM 1752 O O . ALA B 1 62 ? -0.801 -9.086 3.512 1 97.25 62 ALA B O 1
ATOM 1753 N N . SER B 1 63 ? 1.032 -7.863 3.24 1 97.25 63 SER B N 1
ATOM 1754 C CA . SER B 1 63 ? 1.469 -8.578 2.043 1 97.25 63 SER B CA 1
ATOM 1755 C C . SER B 1 63 ? 1.81 -10.031 2.359 1 97.25 63 SER B C 1
ATOM 1757 O O . SER B 1 63 ? 1.577 -10.922 1.538 1 97.25 63 SER B O 1
ATOM 1759 N N . GLU B 1 64 ? 2.387 -10.234 3.518 1 98 64 GLU B N 1
ATOM 1760 C CA . GLU B 1 64 ? 2.654 -11.609 3.926 1 98 64 GLU B CA 1
ATOM 1761 C C . GLU B 1 64 ? 1.368 -12.43 3.986 1 98 64 GLU B C 1
ATOM 1763 O O . GLU B 1 64 ? 1.339 -13.578 3.551 1 98 64 GLU B O 1
ATOM 1768 N N . VAL B 1 65 ? 0.347 -11.836 4.512 1 98.12 65 VAL B N 1
ATOM 1769 C CA . VAL B 1 65 ? -0.958 -12.484 4.57 1 98.12 65 VAL B CA 1
ATOM 1770 C C . VAL B 1 65 ? -1.51 -12.672 3.16 1 98.12 65 VAL B C 1
ATOM 1772 O O . VAL B 1 65 ? -2.002 -13.75 2.818 1 98.12 65 VAL B O 1
ATOM 1775 N N . LEU B 1 66 ? -1.353 -11.711 2.314 1 98.19 66 LEU B N 1
ATOM 1776 C CA . LEU B 1 66 ? -1.909 -11.664 0.967 1 98.19 66 LEU B CA 1
ATOM 1777 C C . LEU B 1 66 ? -1.359 -12.805 0.112 1 98.19 66 LEU B C 1
ATOM 1779 O O . LEU B 1 66 ? -2.105 -13.445 -0.63 1 98.19 66 LEU B O 1
ATOM 1783 N N . TYR B 1 67 ? -0.045 -13.07 0.3 1 98.31 67 TYR B N 1
ATOM 1784 C CA . TYR B 1 67 ? 0.62 -13.969 -0.631 1 98.31 67 TYR B CA 1
ATOM 1785 C C . TYR B 1 67 ? 0.888 -15.32 0.019 1 98.31 67 TYR B C 1
ATOM 1787 O O . TYR B 1 67 ? 1.482 -16.203 -0.599 1 98.31 67 TYR B O 1
ATOM 1795 N N . GLN B 1 68 ? 0.407 -15.469 1.264 1 98.38 68 GLN B N 1
ATOM 1796 C CA . GLN B 1 68 ? 0.625 -16.734 1.951 1 98.38 68 GLN B CA 1
ATOM 1797 C C . GLN B 1 68 ? 0.093 -17.906 1.13 1 98.38 68 GLN B C 1
ATOM 1799 O O . GLN B 1 68 ? -1.048 -17.875 0.665 1 98.38 68 GLN B O 1
ATOM 1804 N N . GLY B 1 69 ? 0.986 -18.922 0.909 1 97.88 69 GLY B N 1
ATOM 1805 C CA . GLY B 1 69 ? 0.594 -20.109 0.185 1 97.88 69 GLY B CA 1
ATOM 1806 C C . GLY B 1 69 ? 0.661 -19.953 -1.321 1 97.88 69 GLY B C 1
ATOM 1807 O O . GLY B 1 69 ? 0.329 -20.875 -2.068 1 97.88 69 GLY B O 1
ATOM 1808 N N . LEU B 1 70 ? 1.146 -18.797 -1.819 1 98.25 70 LEU B N 1
ATOM 1809 C CA . LEU B 1 70 ? 1.135 -18.516 -3.252 1 98.25 70 LEU B CA 1
ATOM 1810 C C . LEU B 1 70 ? 2.551 -18.312 -3.775 1 98.25 70 LEU B C 1
ATOM 1812 O O . LEU B 1 70 ? 2.746 -18.047 -4.965 1 98.25 70 LEU B O 1
ATOM 1816 N N . HIS B 1 71 ? 3.598 -18.5 -2.979 1 97.88 71 HIS B N 1
ATOM 1817 C CA . HIS B 1 71 ? 4.973 -18.234 -3.383 1 97.88 71 HIS B CA 1
ATOM 1818 C C . HIS B 1 71 ? 5.473 -19.281 -4.375 1 97.88 71 HIS B C 1
ATOM 1820 O O . HIS B 1 71 ? 6.207 -18.953 -5.309 1 97.88 71 HIS B O 1
ATOM 1826 N N . PHE B 1 72 ? 5.133 -20.531 -4.145 1 98.31 72 PHE B N 1
ATOM 1827 C CA . PHE B 1 72 ? 5.504 -21.547 -5.129 1 98.31 72 PHE B CA 1
ATOM 1828 C C . PHE B 1 72 ? 4.473 -21.625 -6.246 1 98.31 72 PHE B C 1
ATOM 1830 O O . PHE B 1 72 ? 3.289 -21.844 -5.992 1 98.31 72 PHE B O 1
ATOM 1837 N N . SER B 1 73 ? 4.898 -21.469 -7.418 1 98.38 73 SER B N 1
ATOM 1838 C CA . SER B 1 73 ? 4.027 -21.484 -8.586 1 98.38 73 SER B CA 1
ATOM 1839 C C . SER B 1 73 ? 4.324 -22.688 -9.477 1 98.38 73 SER B C 1
ATOM 1841 O O . SER B 1 73 ? 5.402 -22.781 -10.062 1 98.38 73 SER B O 1
ATOM 1843 N N . LYS B 1 74 ? 3.363 -23.547 -9.633 1 98.25 74 LYS B N 1
ATOM 1844 C CA . LYS B 1 74 ? 3.484 -24.656 -10.578 1 98.25 74 LYS B CA 1
ATOM 1845 C C . LYS B 1 74 ? 3.656 -24.141 -12.008 1 98.25 74 LYS B C 1
ATOM 1847 O O . LYS B 1 74 ? 4.43 -24.719 -12.781 1 98.25 74 LYS B O 1
ATOM 1852 N N . TYR B 1 75 ? 2.949 -23.125 -12.305 1 98.38 75 TYR B N 1
ATOM 1853 C CA . TYR B 1 75 ? 3.01 -22.5 -13.625 1 98.38 75 TYR B CA 1
ATOM 1854 C C . TYR B 1 75 ? 4.422 -22.031 -13.938 1 98.38 75 TYR B C 1
ATOM 1856 O O . TYR B 1 75 ? 4.98 -22.359 -14.984 1 98.38 75 TYR B O 1
ATOM 1864 N N . ASP B 1 76 ? 4.996 -21.297 -13.031 1 98 76 ASP B N 1
ATOM 1865 C CA . ASP B 1 76 ? 6.344 -20.781 -13.242 1 98 76 ASP B CA 1
ATOM 1866 C C . ASP B 1 76 ? 7.355 -21.906 -13.398 1 98 76 ASP B C 1
ATOM 1868 O O . ASP B 1 76 ? 8.297 -21.797 -14.188 1 98 76 ASP B O 1
ATOM 1872 N N . THR B 1 77 ? 7.148 -22.891 -12.617 1 98.38 77 THR B N 1
ATOM 1873 C CA . THR B 1 77 ? 8.055 -24.031 -12.68 1 98.38 77 THR B CA 1
ATOM 1874 C C . THR B 1 77 ? 7.973 -24.719 -14.047 1 98.38 77 THR B C 1
ATOM 1876 O O . THR B 1 77 ? 9 -25.031 -14.656 1 98.38 77 THR B O 1
ATOM 1879 N N . LEU B 1 78 ? 6.793 -24.922 -14.547 1 98.19 78 LEU B N 1
ATOM 1880 C CA . LEU B 1 78 ? 6.605 -25.516 -15.867 1 98.19 78 LEU B CA 1
ATOM 1881 C C . LEU B 1 78 ? 7.219 -24.641 -16.953 1 98.19 78 LEU B C 1
ATOM 1883 O O . LEU B 1 78 ? 7.887 -25.141 -17.859 1 98.19 78 LEU B O 1
ATOM 1887 N N . VAL B 1 79 ? 7.023 -23.344 -16.875 1 97.25 79 VAL B N 1
ATOM 1888 C CA . VAL B 1 79 ? 7.602 -22.422 -17.844 1 97.25 79 VAL B CA 1
ATOM 1889 C C . VAL B 1 79 ? 9.125 -22.547 -17.844 1 97.25 79 VAL B C 1
ATOM 1891 O O . VAL B 1 79 ? 9.758 -22.594 -18.891 1 97.25 79 VAL B O 1
ATOM 1894 N N . SER B 1 80 ? 9.648 -22.703 -16.656 1 97.06 80 SER B N 1
ATOM 1895 C CA . SER B 1 80 ? 11.094 -22.828 -16.516 1 97.06 80 SER B CA 1
ATOM 1896 C C . SER B 1 80 ? 11.602 -24.125 -17.172 1 97.06 80 SER B C 1
ATOM 1898 O O . SER B 1 80 ? 12.594 -24.094 -17.906 1 97.06 80 SER B O 1
ATOM 1900 N N . VAL B 1 81 ? 10.945 -25.156 -16.891 1 97.62 81 VAL B N 1
ATOM 1901 C CA . VAL B 1 81 ? 11.328 -26.453 -17.469 1 97.62 81 VAL B CA 1
ATOM 1902 C C . VAL B 1 81 ? 11.227 -26.391 -18.984 1 97.62 81 VAL B C 1
ATOM 1904 O O . VAL B 1 81 ? 12.156 -26.797 -19.688 1 97.62 81 VAL B O 1
ATOM 1907 N N . LEU B 1 82 ? 10.125 -25.844 -19.484 1 96.38 82 LEU B N 1
ATOM 1908 C CA . LEU B 1 82 ? 9.906 -25.781 -20.922 1 96.38 82 LEU B CA 1
ATOM 1909 C C . LEU B 1 82 ? 10.945 -24.875 -21.594 1 96.38 82 LEU B C 1
ATOM 1911 O O . LEU B 1 82 ? 11.5 -25.219 -22.625 1 96.38 82 LEU B O 1
ATOM 1915 N N . GLU B 1 83 ? 11.258 -23.781 -21.016 1 95.5 83 GLU B N 1
ATOM 1916 C CA . GLU B 1 83 ? 12.195 -22.812 -21.578 1 95.5 83 GLU B CA 1
ATOM 1917 C C . GLU B 1 83 ? 13.625 -23.359 -21.562 1 95.5 83 GLU B C 1
ATOM 1919 O O . GLU B 1 83 ? 14.398 -23.109 -22.484 1 95.5 83 GLU B O 1
ATOM 1924 N N . ASN B 1 84 ? 13.914 -24.125 -20.547 1 95.94 84 ASN B N 1
ATOM 1925 C CA . ASN B 1 84 ? 15.297 -24.547 -20.359 1 95.94 84 ASN B CA 1
ATOM 1926 C C . ASN B 1 84 ? 15.57 -25.906 -21.016 1 95.94 84 ASN B C 1
ATOM 1928 O O . ASN B 1 84 ? 16.641 -26.125 -21.578 1 95.94 84 ASN B O 1
ATOM 1932 N N . GLU B 1 85 ? 14.609 -26.75 -21.016 1 95.38 85 GLU B N 1
ATOM 1933 C CA . GLU B 1 85 ? 14.859 -28.125 -21.453 1 95.38 85 GLU B CA 1
ATOM 1934 C C . GLU B 1 85 ? 14.305 -28.375 -22.859 1 95.38 85 GLU B C 1
ATOM 1936 O O . GLU B 1 85 ? 14.688 -29.344 -23.516 1 95.38 85 GLU B O 1
ATOM 1941 N N . PHE B 1 86 ? 13.438 -27.438 -23.328 1 92.06 86 PHE B N 1
ATOM 1942 C CA . PHE B 1 86 ? 12.797 -27.672 -24.609 1 92.06 86 PHE B CA 1
ATOM 1943 C C . PHE B 1 86 ? 12.875 -26.438 -25.484 1 92.06 86 PHE B C 1
ATOM 1945 O O . PHE B 1 86 ? 11.953 -26.141 -26.25 1 92.06 86 PHE B O 1
ATOM 1952 N N . GLU B 1 87 ? 13.898 -25.609 -25.25 1 86.44 87 GLU B N 1
ATOM 1953 C CA . GLU B 1 87 ? 14.047 -24.328 -25.922 1 86.44 87 GLU B CA 1
ATOM 1954 C C . GLU B 1 87 ? 14.016 -24.484 -27.438 1 86.44 87 GLU B C 1
ATOM 1956 O O . GLU B 1 87 ? 13.438 -23.672 -28.156 1 86.44 87 GLU B O 1
ATOM 1961 N N . ARG B 1 88 ? 14.57 -25.406 -28.031 1 82.75 88 ARG B N 1
ATOM 1962 C CA . ARG B 1 88 ? 14.641 -25.609 -29.484 1 82.75 88 ARG B CA 1
ATOM 1963 C C . ARG B 1 88 ? 13.266 -25.922 -30.062 1 82.75 88 ARG B C 1
ATOM 1965 O O . ARG B 1 88 ? 12.922 -25.469 -31.141 1 82.75 88 ARG B O 1
ATOM 1972 N N . GLU B 1 89 ? 12.578 -26.641 -29.328 1 82.62 89 GLU B N 1
ATOM 1973 C CA . GLU B 1 89 ? 11.281 -27.141 -29.797 1 82.62 89 GLU B CA 1
ATOM 1974 C C . GLU B 1 89 ? 10.172 -26.125 -29.531 1 82.62 89 GLU B C 1
ATOM 1976 O O . GLU B 1 89 ? 9.148 -26.125 -30.219 1 82.62 89 GLU B O 1
ATOM 1981 N N . LEU B 1 90 ? 10.445 -25.328 -28.531 1 86.19 90 LEU B N 1
ATOM 1982 C CA . LEU B 1 90 ? 9.398 -24.422 -28.109 1 86.19 90 LEU B CA 1
ATOM 1983 C C . LEU B 1 90 ? 9.945 -23.016 -27.891 1 86.19 90 LEU B C 1
ATOM 1985 O O . LEU B 1 90 ? 10.156 -22.594 -26.75 1 86.19 90 LEU B O 1
ATOM 1989 N N . PRO B 1 91 ? 10.141 -22.297 -29.078 1 82.75 91 PRO B N 1
ATOM 1990 C CA . PRO B 1 91 ? 10.586 -20.922 -28.875 1 82.75 91 PRO B CA 1
ATOM 1991 C C . PRO B 1 91 ? 9.5 -20.031 -28.266 1 82.75 91 PRO B C 1
ATOM 1993 O O . PRO B 1 91 ? 8.312 -20.344 -28.359 1 82.75 91 PRO B O 1
ATOM 1996 N N . ALA B 1 92 ? 9.898 -18.969 -27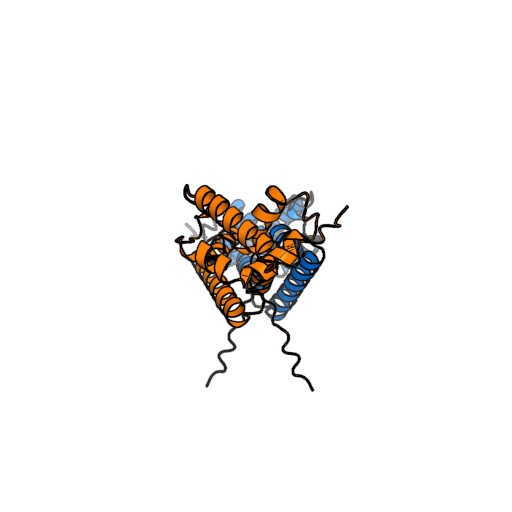.625 1 78.5 92 ALA B N 1
ATOM 1997 C CA . ALA B 1 92 ? 8.945 -18 -27.0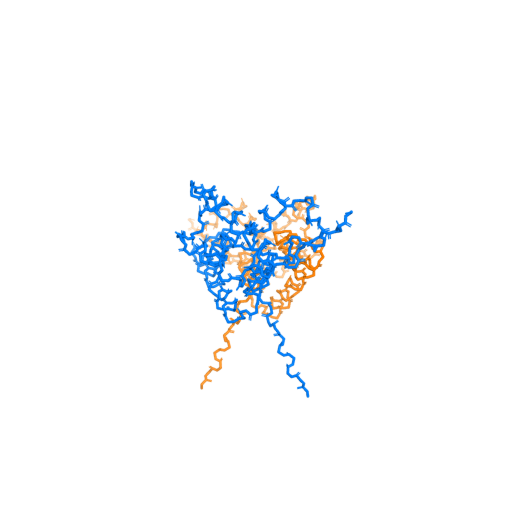62 1 78.5 92 ALA B CA 1
ATOM 1998 C C . ALA B 1 92 ? 7.945 -17.547 -28.125 1 78.5 92 ALA B C 1
ATOM 2000 O O . ALA B 1 92 ? 8.297 -17.391 -29.297 1 78.5 92 ALA B O 1
ATOM 2001 N N . PRO B 1 93 ? 6.742 -17.359 -27.594 1 85.06 93 PRO B N 1
ATOM 2002 C CA . PRO B 1 93 ? 6.082 -17.422 -26.281 1 85.06 93 PRO B CA 1
ATOM 2003 C C . PRO B 1 93 ? 5.383 -18.75 -26.031 1 85.06 93 PRO B C 1
ATOM 2005 O O . PRO B 1 93 ? 4.438 -18.812 -25.234 1 85.06 93 PRO B O 1
ATOM 2008 N N . LEU B 1 94 ? 5.742 -19.781 -26.641 1 87.38 94 LEU B N 1
ATOM 2009 C CA . LEU B 1 94 ? 5.062 -21.078 -26.641 1 87.38 94 LEU B CA 1
ATOM 2010 C C . LEU B 1 94 ? 5.148 -21.734 -25.266 1 87.38 94 LEU B C 1
ATOM 2012 O O . LEU B 1 94 ? 4.184 -22.344 -24.812 1 87.38 94 LEU B O 1
ATOM 2016 N N . PRO B 1 95 ? 6.234 -21.5 -24.594 1 92.44 95 PRO B N 1
ATOM 2017 C CA . PRO B 1 95 ? 6.324 -22.125 -23.281 1 92.44 95 PRO B CA 1
ATOM 2018 C C . PRO B 1 95 ? 5.211 -21.688 -22.344 1 92.44 95 PRO B C 1
ATOM 2020 O O . PRO B 1 95 ? 4.629 -22.516 -21.625 1 92.44 95 PRO B O 1
ATOM 2023 N N . GLU B 1 96 ? 4.895 -20.469 -22.375 1 94.12 96 GLU B N 1
ATOM 2024 C CA . GLU B 1 96 ? 3.855 -19.938 -21.484 1 94.12 96 GLU B CA 1
ATOM 2025 C C . GLU B 1 96 ? 2.494 -20.547 -21.828 1 94.12 96 GLU B C 1
ATOM 2027 O O . GLU B 1 96 ? 1.732 -20.906 -20.938 1 94.12 96 GLU B O 1
ATOM 2032 N N . ARG B 1 97 ? 2.156 -20.625 -23.047 1 92.19 97 ARG B N 1
ATOM 2033 C CA . ARG B 1 97 ? 0.886 -21.203 -23.484 1 92.19 97 ARG B CA 1
ATOM 2034 C C . ARG B 1 97 ? 0.823 -22.688 -23.156 1 92.19 97 ARG B C 1
ATOM 2036 O O . ARG B 1 97 ? -0.201 -23.188 -22.672 1 92.19 97 ARG B O 1
ATOM 2043 N N . LEU B 1 98 ? 1.871 -23.375 -23.438 1 94.38 98 LEU B N 1
ATOM 2044 C CA . LEU B 1 98 ? 1.9 -24.812 -23.172 1 94.38 98 LEU B CA 1
ATOM 2045 C C . LEU B 1 98 ? 1.841 -25.094 -21.672 1 94.38 98 LEU B C 1
ATOM 2047 O O . LEU B 1 98 ? 1.229 -26.062 -21.25 1 94.38 98 LEU B O 1
ATOM 2051 N N . ALA B 1 99 ? 2.557 -24.25 -20.906 1 96.75 99 ALA B N 1
ATOM 2052 C CA . ALA B 1 99 ? 2.539 -24.422 -19.453 1 96.75 99 ALA B CA 1
ATOM 2053 C C . ALA B 1 99 ? 1.112 -24.406 -18.906 1 96.75 99 ALA B C 1
ATOM 2055 O O . ALA B 1 99 ? 0.757 -25.203 -18.047 1 96.75 99 ALA B O 1
ATOM 2056 N N . THR B 1 100 ? 0.244 -23.531 -19.391 1 95.06 100 THR B N 1
ATOM 2057 C CA . THR B 1 100 ? -1.149 -23.406 -18.969 1 95.06 100 THR B CA 1
ATOM 2058 C C . THR B 1 100 ? -1.904 -24.703 -19.25 1 95.06 100 THR B C 1
ATOM 2060 O O . THR B 1 100 ? -2.701 -25.156 -18.438 1 95.06 100 THR B O 1
ATOM 2063 N N . ILE B 1 101 ? -1.655 -25.297 -20.359 1 93.44 101 ILE B N 1
ATOM 2064 C CA . ILE B 1 101 ? -2.287 -26.562 -20.75 1 93.44 101 ILE B CA 1
ATOM 2065 C C . ILE B 1 101 ? -1.786 -27.688 -19.859 1 93.44 101 ILE B C 1
ATOM 2067 O O . ILE B 1 101 ? -2.576 -28.5 -19.375 1 93.44 101 ILE B O 1
ATOM 2071 N N . LEU B 1 102 ? -0.51 -27.688 -19.625 1 96.5 102 LEU B N 1
ATOM 2072 C CA . LEU B 1 102 ? 0.12 -28.766 -18.875 1 96.5 102 LEU B CA 1
ATOM 2073 C C . LEU B 1 102 ? -0.353 -28.75 -17.422 1 96.5 102 LEU B C 1
ATOM 2075 O O . LEU B 1 102 ? -0.426 -29.797 -16.781 1 96.5 102 LEU B O 1
ATOM 2079 N N . LEU B 1 103 ? -0.704 -27.641 -16.906 1 97.06 103 LEU B N 1
ATOM 2080 C CA . LEU B 1 103 ? -1.172 -27.531 -15.531 1 97.06 103 LEU B CA 1
ATOM 2081 C C . LEU B 1 103 ? -2.404 -28.406 -15.312 1 97.06 103 LEU B C 1
ATOM 2083 O O . LEU B 1 103 ? -2.637 -28.891 -14.203 1 97.06 103 LEU B O 1
ATOM 2087 N N . SER B 1 104 ? -3.195 -28.641 -16.312 1 95.06 104 SER B N 1
ATOM 2088 C CA . SER B 1 104 ? -4.426 -29.422 -16.188 1 95.06 104 SER B CA 1
ATOM 2089 C C . SER B 1 104 ? -4.191 -30.891 -16.547 1 95.06 104 SER B C 1
ATOM 2091 O O . SER B 1 104 ? -5.094 -31.719 -16.406 1 95.06 104 SER B O 1
ATOM 2093 N N . ASN B 1 105 ? -3.025 -31.156 -16.969 1 95.88 105 ASN B N 1
ATOM 2094 C CA . ASN B 1 105 ? -2.701 -32.531 -17.344 1 95.88 105 ASN B CA 1
ATOM 2095 C C . ASN B 1 105 ? -2.543 -33.438 -16.109 1 95.88 105 ASN B C 1
ATOM 2097 O O . ASN B 1 105 ? -1.808 -33.094 -15.188 1 95.88 105 ASN B O 1
ATOM 2101 N N . LYS B 1 106 ? -3.08 -34.625 -16.172 1 96 106 LYS B N 1
ATOM 2102 C CA . LYS B 1 106 ? -3.139 -35.5 -15.016 1 96 106 LYS B CA 1
ATOM 2103 C C . LYS B 1 106 ? -1.747 -36 -14.633 1 96 106 LYS B C 1
ATOM 2105 O O . LYS B 1 106 ? -1.434 -36.125 -13.445 1 96 106 LYS B O 1
ATOM 2110 N N . ALA B 1 107 ? -0.964 -36.344 -15.617 1 96.44 107 ALA B N 1
ATOM 2111 C CA . ALA B 1 107 ? 0.377 -36.844 -15.336 1 96.44 107 ALA B CA 1
ATOM 2112 C C . ALA B 1 107 ? 1.242 -35.781 -14.68 1 96.44 107 ALA B C 1
ATOM 2114 O O . ALA B 1 107 ? 2.021 -36.062 -13.766 1 96.44 107 ALA B O 1
ATOM 2115 N N . VAL B 1 108 ? 1.104 -34.625 -15.133 1 97.75 108 VAL B N 1
ATOM 2116 C CA . VAL B 1 108 ? 1.842 -33.5 -14.562 1 97.75 108 VAL B CA 1
ATOM 2117 C C . VAL B 1 108 ? 1.37 -33.219 -13.133 1 97.75 108 VAL B C 1
ATOM 2119 O O . VAL B 1 108 ? 2.186 -33.031 -12.227 1 97.75 108 VAL B O 1
ATOM 2122 N N . GLN B 1 109 ? 0.086 -33.25 -12.867 1 97.88 109 GLN B N 1
ATOM 2123 C CA . GLN B 1 109 ? -0.47 -33.062 -11.531 1 97.88 109 GLN B CA 1
ATOM 2124 C C . GLN B 1 109 ? 0.025 -34.156 -10.578 1 97.88 109 GLN B C 1
ATOM 2126 O O . GLN B 1 109 ? 0.346 -33.844 -9.422 1 97.88 109 GLN B O 1
ATOM 2131 N N . ALA B 1 110 ? 0.08 -35.312 -11.094 1 97.88 110 ALA B N 1
ATOM 2132 C CA . ALA B 1 110 ? 0.55 -36.438 -10.281 1 97.88 110 ALA B CA 1
ATOM 2133 C C . ALA B 1 110 ? 2.008 -36.219 -9.867 1 97.88 110 ALA B C 1
ATOM 2135 O O . ALA B 1 110 ? 2.404 -36.625 -8.766 1 97.88 110 ALA B O 1
ATOM 2136 N N . THR B 1 111 ? 2.732 -35.75 -10.781 1 98.44 111 THR B N 1
ATOM 2137 C CA . THR B 1 111 ? 4.129 -35.469 -10.461 1 98.44 111 THR B CA 1
ATOM 2138 C C . THR B 1 111 ? 4.242 -34.438 -9.352 1 98.44 111 THR B C 1
ATOM 2140 O O . THR B 1 111 ? 4.992 -34.625 -8.391 1 98.44 111 THR B O 1
ATOM 2143 N N . PHE B 1 112 ? 3.52 -33.312 -9.383 1 98.44 112 PHE B N 1
ATOM 2144 C CA . PHE B 1 112 ? 3.533 -32.281 -8.344 1 98.44 112 PHE B CA 1
ATOM 2145 C C . PHE B 1 112 ? 3.066 -32.875 -7.012 1 98.44 112 PHE B C 1
ATOM 2147 O O . PHE B 1 112 ? 3.58 -32.469 -5.957 1 98.44 112 PHE B O 1
ATOM 2154 N N . ASP B 1 113 ? 2.145 -33.781 -7.023 1 97.69 113 ASP B N 1
ATOM 2155 C CA . ASP B 1 113 ? 1.511 -34.312 -5.824 1 97.69 113 ASP B CA 1
ATOM 2156 C C . ASP B 1 113 ? 2.502 -35.125 -4.996 1 97.69 113 ASP B C 1
ATOM 2158 O O . ASP B 1 113 ? 2.266 -35.375 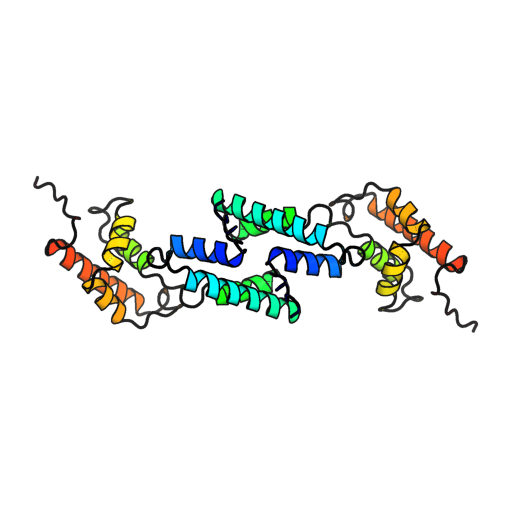-3.812 1 97.69 113 ASP B O 1
ATOM 2162 N N . LYS B 1 114 ? 3.541 -35.5 -5.641 1 97.44 114 LYS B N 1
ATOM 2163 C CA . LYS B 1 114 ? 4.559 -36.281 -4.941 1 97.44 114 LYS B CA 1
ATOM 2164 C C . LYS B 1 114 ? 5.332 -35.406 -3.953 1 97.44 114 LYS B C 1
ATOM 2166 O O . LYS B 1 114 ? 6.035 -35.938 -3.082 1 97.44 114 LYS B O 1
ATOM 2171 N N . PHE B 1 115 ? 5.137 -34.156 -4.098 1 97.5 115 PHE B N 1
ATOM 2172 C CA . PHE B 1 115 ? 5.957 -33.219 -3.314 1 97.5 115 PHE B CA 1
ATOM 2173 C C . PHE B 1 115 ? 5.094 -32.375 -2.389 1 97.5 115 PHE B C 1
ATOM 2175 O O . PHE B 1 115 ? 3.961 -32.031 -2.732 1 97.5 115 PHE B O 1
ATOM 2182 N N . GLY B 1 116 ? 5.457 -32.156 -1.166 1 94 116 GLY B N 1
ATOM 2183 C CA . GLY B 1 116 ? 4.82 -31.203 -0.271 1 94 116 GLY B CA 1
ATOM 2184 C C . GLY B 1 116 ? 5.168 -29.766 -0.584 1 94 116 GLY B C 1
ATOM 2185 O O . GLY B 1 116 ? 6.02 -29.172 0.079 1 94 116 GLY B O 1
ATOM 2186 N N . LEU B 1 117 ? 4.406 -29.156 -1.546 1 96.75 117 LEU B N 1
ATOM 2187 C CA . LEU B 1 117 ? 4.738 -27.844 -2.062 1 96.75 117 LEU B CA 1
ATOM 2188 C C . LEU B 1 117 ? 4.367 -26.75 -1.059 1 96.75 117 LEU B C 1
ATOM 2190 O O . LEU B 1 117 ? 3.182 -26.516 -0.803 1 96.75 117 LEU B O 1
ATOM 2194 N N . THR B 1 118 ? 5.352 -26.219 -0.419 1 96.5 118 THR B N 1
ATOM 2195 C CA . THR B 1 118 ? 5.18 -25.125 0.533 1 96.5 118 THR B CA 1
ATOM 2196 C C . THR B 1 118 ? 5.707 -23.812 -0.047 1 96.5 118 THR B C 1
ATOM 2198 O O . THR B 1 118 ? 6.254 -23.781 -1.151 1 96.5 118 THR B O 1
ATOM 2201 N N . ASP B 1 119 ? 5.527 -22.766 0.766 1 96.94 119 ASP B N 1
ATOM 2202 C CA . ASP B 1 119 ? 5.949 -21.438 0.331 1 96.94 119 ASP B CA 1
ATOM 2203 C C . ASP B 1 119 ? 7.465 -21.375 0.148 1 96.94 119 ASP B C 1
ATOM 2205 O O . ASP B 1 119 ? 7.969 -20.562 -0.63 1 96.94 119 ASP B O 1
ATOM 2209 N N . THR B 1 120 ? 8.266 -22.25 0.747 1 96.69 120 THR B N 1
ATOM 2210 C CA . THR B 1 120 ? 9.727 -22.188 0.672 1 96.69 120 THR B CA 1
ATOM 2211 C C . THR B 1 120 ? 10.266 -23.344 -0.178 1 96.69 120 THR B C 1
ATOM 2213 O O . THR B 1 120 ? 11.469 -23.594 -0.192 1 96.69 120 THR B O 1
ATOM 2216 N N . PHE B 1 121 ? 9.43 -24 -0.896 1 97.75 121 PHE B N 1
ATOM 2217 C CA . PHE B 1 121 ? 9.805 -25.203 -1.621 1 97.75 121 PHE B CA 1
ATOM 2218 C C . PHE B 1 121 ? 10.859 -24.906 -2.676 1 97.75 121 PHE B C 1
ATOM 2220 O O . PHE B 1 121 ? 11.766 -25.703 -2.908 1 97.75 121 PHE B O 1
ATOM 2227 N N . ALA B 1 122 ? 10.75 -23.797 -3.385 1 95.38 122 ALA B N 1
ATOM 2228 C CA . ALA B 1 122 ? 11.664 -23.438 -4.469 1 95.38 122 ALA B CA 1
ATOM 2229 C C . ALA B 1 122 ? 13.109 -23.375 -3.979 1 95.38 122 ALA B C 1
ATOM 2231 O O . ALA B 1 122 ? 14.039 -23.609 -4.75 1 95.38 122 ALA B O 1
ATOM 2232 N N . ALA B 1 123 ? 13.266 -23.125 -2.717 1 95.56 123 ALA B N 1
ATOM 2233 C CA . ALA B 1 123 ? 14.602 -23 -2.145 1 95.56 123 ALA B CA 1
ATOM 2234 C C . ALA B 1 123 ? 15.031 -24.312 -1.493 1 95.56 123 ALA B C 1
ATOM 2236 O O . ALA B 1 123 ? 16.156 -24.422 -0.992 1 95.56 123 ALA B O 1
ATOM 2237 N N . SER B 1 124 ? 14.195 -25.266 -1.528 1 95.88 124 SER B N 1
ATOM 2238 C CA . SER B 1 124 ? 14.477 -26.531 -0.864 1 95.88 124 SER B CA 1
ATOM 2239 C C . SER B 1 124 ? 15.375 -27.422 -1.721 1 95.88 124 SER B C 1
ATOM 2241 O O . SER B 1 124 ? 15.547 -27.172 -2.916 1 95.88 124 SER B O 1
ATOM 2243 N N . GLU B 1 125 ? 15.828 -28.453 -1.144 1 95.31 125 GLU B N 1
ATOM 2244 C CA . GLU B 1 125 ? 16.703 -29.406 -1.818 1 95.31 125 GLU B CA 1
ATOM 2245 C C . GLU B 1 125 ? 15.906 -30.297 -2.77 1 95.31 125 GLU B C 1
ATOM 2247 O O . GLU B 1 125 ? 16.469 -30.922 -3.666 1 95.31 125 GLU B O 1
ATOM 2252 N N . GLN B 1 126 ? 14.633 -30.328 -2.557 1 97.38 126 GLN B N 1
ATOM 2253 C CA . GLN B 1 126 ? 13.789 -31.219 -3.344 1 97.38 126 GLN B CA 1
ATOM 2254 C C . GLN B 1 126 ? 13.414 -30.594 -4.68 1 97.38 126 GLN B C 1
ATOM 2256 O O . GLN B 1 126 ? 12.875 -31.266 -5.562 1 97.38 126 GLN B O 1
ATOM 2261 N N . TYR B 1 127 ? 13.75 -29.375 -4.82 1 97.88 127 TYR B N 1
ATOM 2262 C CA . TYR B 1 127 ? 13.344 -28.688 -6.031 1 97.88 127 TYR B CA 1
ATOM 2263 C C . TYR B 1 127 ? 13.977 -29.312 -7.266 1 97.88 127 TYR B C 1
ATOM 2265 O O . TYR B 1 127 ? 13.312 -29.484 -8.297 1 97.88 127 TYR B O 1
ATOM 2273 N N . ASP B 1 128 ? 15.219 -29.625 -7.191 1 97.38 128 ASP B N 1
ATOM 2274 C CA . ASP B 1 128 ? 15.922 -30.234 -8.32 1 97.38 128 ASP B CA 1
ATOM 2275 C C . ASP B 1 128 ? 15.273 -31.562 -8.719 1 97.38 128 ASP B C 1
ATOM 2277 O O . ASP B 1 128 ? 15.203 -31.891 -9.906 1 97.38 128 ASP B O 1
ATOM 2281 N N . ARG B 1 129 ? 14.914 -32.312 -7.719 1 98.12 129 ARG B N 1
ATOM 2282 C CA . ARG B 1 129 ? 14.25 -33.594 -8 1 98.12 129 ARG B CA 1
ATOM 2283 C C . ARG B 1 129 ? 12.922 -33.344 -8.711 1 98.12 129 ARG B C 1
ATOM 2285 O O . ARG B 1 129 ? 12.609 -34.031 -9.688 1 98.12 129 ARG B O 1
ATOM 2292 N N . LEU B 1 130 ? 12.102 -32.438 -8.266 1 98.69 130 LEU B N 1
ATOM 2293 C CA . LEU B 1 130 ? 10.852 -32.094 -8.938 1 98.69 130 LEU B CA 1
ATOM 2294 C C . LEU B 1 130 ? 11.117 -31.672 -10.383 1 98.69 130 LEU B C 1
ATOM 2296 O O . LEU B 1 130 ? 10.445 -32.156 -11.305 1 98.69 130 LEU B O 1
ATOM 2300 N N . TYR B 1 131 ? 12.109 -30.781 -10.531 1 98.44 131 TYR B N 1
ATOM 2301 C CA . TYR B 1 131 ? 12.484 -30.281 -11.852 1 98.44 131 TYR B CA 1
ATOM 2302 C C . TYR B 1 131 ? 12.797 -31.422 -12.805 1 98.44 131 TYR B C 1
ATOM 2304 O O . TYR B 1 131 ? 12.281 -31.469 -13.93 1 98.44 131 TYR B O 1
ATOM 2312 N N . THR B 1 132 ? 13.539 -32.375 -12.375 1 98.19 132 THR B N 1
ATOM 2313 C CA . THR B 1 132 ? 13.953 -33.531 -13.172 1 98.19 132 THR B CA 1
ATOM 2314 C C . THR B 1 132 ? 12.766 -34.438 -13.484 1 98.19 132 THR B C 1
ATOM 2316 O O . THR B 1 132 ? 12.594 -34.875 -14.625 1 98.19 132 THR B O 1
ATOM 2319 N N . GLU B 1 133 ? 11.992 -34.656 -12.523 1 98.56 133 GLU B N 1
ATOM 2320 C CA . GLU B 1 133 ? 10.844 -35.562 -12.719 1 98.56 133 GLU B CA 1
ATOM 2321 C C . GLU B 1 133 ? 9.82 -34.906 -13.664 1 98.56 133 GLU B C 1
ATOM 2323 O O . GLU B 1 133 ? 9.242 -35.594 -14.5 1 98.56 133 GLU B O 1
ATOM 2328 N N . LEU B 1 134 ? 9.648 -33.656 -13.547 1 98.38 134 LEU B N 1
ATOM 2329 C CA . LEU B 1 134 ? 8.75 -32.938 -14.461 1 98.38 134 LEU B CA 1
ATOM 2330 C C . LEU B 1 134 ? 9.25 -33.031 -15.898 1 98.38 134 LEU B C 1
ATOM 2332 O O . LEU B 1 134 ? 8.461 -33.25 -16.812 1 98.38 134 LEU B O 1
ATOM 2336 N N . THR B 1 135 ? 10.547 -32.781 -16.047 1 97.75 135 THR B N 1
ATOM 2337 C CA . THR B 1 135 ? 11.148 -32.906 -17.375 1 97.75 135 THR B CA 1
ATOM 2338 C C . THR B 1 135 ? 10.867 -34.25 -18 1 97.75 135 THR B C 1
ATOM 2340 O O . THR B 1 135 ? 10.453 -34.344 -19.156 1 97.75 135 THR B O 1
ATOM 2343 N N . GLY B 1 136 ? 11.094 -35.281 -17.219 1 97.38 136 GLY B N 1
ATOM 2344 C CA . GLY B 1 136 ? 10.812 -36.625 -17.703 1 97.38 136 GLY B CA 1
ATOM 2345 C C . GLY B 1 136 ? 9.359 -36.844 -18.062 1 97.38 136 GLY B C 1
ATOM 2346 O O . GLY B 1 136 ? 9.055 -37.438 -19.094 1 97.38 136 GLY B O 1
ATOM 2347 N N . THR B 1 137 ? 8.422 -36.375 -17.25 1 97.25 137 THR B N 1
ATOM 2348 C CA . THR B 1 137 ? 6.988 -36.5 -17.484 1 97.25 137 THR B CA 1
ATOM 2349 C C . THR B 1 137 ? 6.594 -35.812 -18.781 1 97.25 137 THR B C 1
ATOM 2351 O O . THR B 1 137 ? 5.828 -36.375 -19.578 1 97.25 137 THR B O 1
ATOM 2354 N N . ILE B 1 138 ? 7.129 -34.656 -19.062 1 96 138 ILE B N 1
ATOM 2355 C CA . ILE B 1 138 ? 6.793 -33.875 -20.266 1 96 138 ILE B CA 1
ATOM 2356 C C . ILE B 1 138 ? 7.34 -34.594 -21.5 1 96 138 ILE B C 1
ATOM 2358 O O . ILE B 1 138 ? 6.664 -34.656 -22.531 1 96 138 ILE B O 1
ATOM 2362 N N . VAL B 1 139 ? 8.523 -35.156 -21.438 1 94.19 139 VAL B N 1
ATOM 2363 C CA . VAL B 1 139 ? 9.094 -35.906 -22.531 1 94.19 139 VAL B CA 1
ATOM 2364 C C . VAL B 1 139 ? 8.164 -37.062 -22.906 1 94.19 139 VAL B C 1
ATOM 2366 O O . VAL B 1 139 ? 7.895 -37.312 -24.078 1 94.19 139 VAL B O 1
ATOM 2369 N N . LEU B 1 140 ? 7.668 -37.719 -21.891 1 94.44 140 LEU B N 1
ATOM 2370 C CA . LEU B 1 140 ? 6.777 -38.844 -22.125 1 94.44 140 LEU B CA 1
ATOM 2371 C C . LEU B 1 140 ? 5.477 -38.375 -22.781 1 94.44 140 LEU B C 1
ATOM 2373 O O . LEU B 1 140 ? 4.957 -39.062 -23.672 1 94.44 140 LEU B O 1
ATOM 2377 N N . LEU B 1 141 ? 4.98 -37.281 -22.375 1 93.06 141 LEU B N 1
ATOM 2378 C CA . LEU B 1 141 ? 3.74 -36.75 -22.938 1 93.06 141 LEU B CA 1
ATOM 2379 C C . LEU B 1 141 ? 3.922 -36.375 -24.391 1 93.06 141 LEU B C 1
ATOM 2381 O O . LEU B 1 141 ? 3.004 -36.531 -25.203 1 93.06 141 LEU B O 1
ATOM 2385 N N . THR B 1 142 ? 5.059 -35.812 -24.766 1 87.62 142 THR B N 1
ATOM 2386 C CA . THR B 1 142 ? 5.336 -35.406 -26.141 1 87.62 142 THR B CA 1
ATOM 2387 C C . THR B 1 142 ? 5.461 -36.625 -27.062 1 87.62 142 THR B C 1
ATOM 2389 O O . THR B 1 142 ? 5.031 -36.594 -28.203 1 87.62 142 THR B O 1
ATOM 2392 N N . LYS B 1 143 ? 5.957 -37.688 -26.578 1 86.12 143 LYS B N 1
ATOM 2393 C CA . LYS B 1 143 ? 6.145 -38.906 -27.344 1 86.12 143 LYS B CA 1
ATOM 2394 C C . LYS B 1 143 ? 4.816 -39.625 -27.547 1 86.12 143 LYS B C 1
ATOM 2396 O O . LYS B 1 143 ? 4.613 -40.312 -28.562 1 86.12 143 LYS B O 1
ATOM 2401 N N . SER B 1 144 ? 3.961 -39.531 -26.656 1 83.31 144 SER B N 1
ATOM 2402 C CA . SER B 1 144 ? 2.689 -40.25 -26.703 1 83.31 144 SER B CA 1
ATOM 2403 C C . SER B 1 144 ? 1.627 -39.438 -27.438 1 83.31 144 SER B C 1
ATOM 2405 O O . SER B 1 144 ? 0.493 -39.906 -27.594 1 83.31 144 SER B O 1
ATOM 2407 N N . ASN B 1 145 ? 1.964 -38.375 -28.078 1 68.25 145 ASN B N 1
ATOM 2408 C CA . ASN B 1 145 ? 1.081 -37.469 -28.828 1 68.25 145 ASN B CA 1
ATOM 2409 C C . ASN B 1 145 ? 0.018 -36.844 -27.922 1 68.25 145 ASN B C 1
ATOM 2411 O O . ASN B 1 145 ? -1.097 -36.562 -28.375 1 68.25 145 ASN B O 1
ATOM 2415 N N . HIS B 1 146 ? 0.381 -36.781 -26.766 1 68.56 146 HIS B N 1
ATOM 2416 C CA . HIS B 1 146 ? -0.59 -36.188 -25.859 1 68.56 146 HIS B CA 1
ATOM 2417 C C . HIS B 1 146 ? -0.397 -34.656 -25.766 1 68.56 146 HIS B C 1
ATOM 2419 O O . HIS B 1 146 ? -1.187 -33.969 -25.109 1 68.56 146 HIS B O 1
ATOM 2425 N N . LEU B 1 147 ? 0.771 -34.125 -26.391 1 69.12 147 LEU B N 1
ATOM 2426 C CA . LEU B 1 147 ? 0.985 -32.688 -26.453 1 69.12 147 LEU B CA 1
ATOM 2427 C C . LEU B 1 147 ? 1.197 -32.219 -27.891 1 69.12 147 LEU B C 1
ATOM 2429 O O . LEU B 1 147 ? 1.896 -32.906 -28.672 1 69.12 147 LEU B O 1
ATOM 2433 N N . PRO B 1 148 ? 0.448 -31.344 -28.453 1 58.69 148 PRO B N 1
ATOM 2434 C CA . PRO B 1 148 ? 0.574 -30.906 -29.844 1 58.69 148 PRO B CA 1
ATOM 2435 C C . PRO B 1 148 ? 1.947 -30.312 -30.156 1 58.69 148 PRO B C 1
ATOM 2437 O O . PRO B 1 148 ? 2.117 -29.641 -31.172 1 58.69 148 PRO B O 1
ATOM 2440 N N . ILE B 1 149 ? 2.963 -30.469 -29.453 1 58.25 149 ILE B N 1
ATOM 2441 C CA . ILE B 1 149 ? 4.188 -29.734 -29.734 1 58.25 149 ILE B CA 1
ATOM 2442 C C . ILE B 1 149 ? 4.797 -30.234 -31.047 1 58.25 149 ILE B C 1
ATOM 2444 O O . ILE B 1 149 ? 5.797 -29.688 -31.516 1 58.25 149 ILE B O 1
ATOM 2448 N N . ILE B 1 150 ? 4.566 -31.453 -31.5 1 51.62 150 ILE B N 1
ATOM 2449 C CA . ILE B 1 150 ? 5.441 -32.031 -32.531 1 51.62 150 ILE B CA 1
ATOM 2450 C C . ILE B 1 150 ? 5.148 -31.375 -33.875 1 51.62 150 ILE B C 1
ATOM 2452 O O . ILE B 1 150 ? 4.148 -31.703 -34.531 1 51.62 150 ILE B O 1
ATOM 2456 N N . GLY B 1 151 ? 5.062 -30.172 -34.031 1 44.47 151 GLY B N 1
ATOM 2457 C CA . GLY B 1 151 ? 5.305 -29.891 -35.469 1 44.47 151 GLY B CA 1
ATOM 2458 C C . GLY B 1 151 ? 6.633 -30.438 -35.938 1 44.47 151 GLY B C 1
ATOM 2459 O O . GLY B 1 151 ? 7.641 -29.734 -35.938 1 44.47 151 GLY B O 1
ATOM 2460 N N . GLN B 1 152 ? 7.133 -31.547 -35.5 1 40.84 152 GLN B N 1
ATOM 2461 C CA . GLN B 1 152 ? 8.258 -32.094 -36.25 1 40.84 152 GLN B CA 1
ATOM 2462 C C . GLN B 1 152 ? 7.969 -32.094 -37.75 1 40.84 152 GLN B C 1
ATOM 2464 O O . GLN B 1 152 ? 6.98 -32.688 -38.219 1 40.84 152 GLN B O 1
ATOM 2469 N N . THR B 1 153 ? 8.266 -31 -38.438 1 36.16 153 THR B N 1
ATOM 2470 C CA . THR B 1 153 ? 8.539 -31.078 -39.875 1 36.16 153 THR B CA 1
ATOM 2471 C C . THR B 1 153 ? 9.398 -32.312 -40.188 1 36.16 153 THR B C 1
ATOM 2473 O O . THR B 1 153 ? 10.461 -32.5 -39.594 1 36.16 153 THR B O 1
ATOM 2476 N N . GLU B 1 154 ? 8.859 -33.531 -40.375 1 35 154 GLU B N 1
ATOM 2477 C CA . GLU B 1 154 ? 9.586 -34.469 -41.219 1 35 154 GLU B CA 1
ATOM 2478 C C . GLU B 1 154 ? 10.398 -33.75 -42.281 1 35 154 GLU B C 1
ATOM 2480 O O . GLU B 1 154 ? 9.836 -33 -43.094 1 35 154 GLU B O 1
ATOM 2485 N N . GLY B 1 155 ? 11.625 -33.156 -41.938 1 26.58 155 GLY B N 1
ATOM 2486 C CA . GLY B 1 155 ? 12.531 -33.094 -43.094 1 26.58 155 GLY B CA 1
ATOM 2487 C C . GLY B 1 155 ? 12.805 -34.469 -43.688 1 26.58 155 GLY B C 1
ATOM 2488 O O . GLY B 1 155 ? 12.594 -35.5 -43.062 1 26.58 155 GLY B O 1
#

Secondary structure (DSSP, 8-state):
----------HHHHHHHHHHHHH-GGGTT-HHHHHHHHHHHHHHHHHHHHTT--HHHHHHHHHHHHHTT-SS-HHHHHHHHHHHHSTTTS-TTHHHHHHHHHTT-HHHHHHHHTS---TTGGGSTTHHHHHHHHHHHHHHHHHTT-STT------/----------HHHHHHHHHHHHH-GGGTT-HHHHHHHHHHHHHHHHHHHHTT--HHHHHHHHHHHHHTT-SS-HHHHHHHHHHHHSTTTS-TTHHHHHHHHHTT-HHHHHHHHTS---TTGGGSTTHHHHHHHHHHHHHHHHHTT-STT------

pLDDT: mean 88.55, std 18.0, range [21.02, 98.69]

Sequence (310 aa):
MKENKKLELSYFRLKLRSYMSEHHPERLQDTEFITTRADMALTAYCDAVAQVFSHLEAESIASEVLYQGLHFSKYDTLVSVLENEFERELPAPLPERLATILLSNKAVQATFDKFG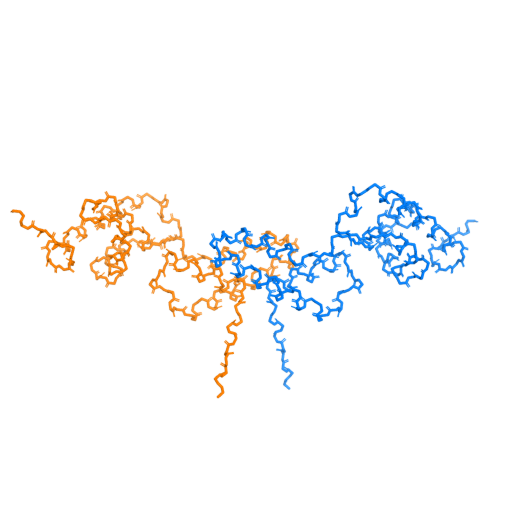LTDTFAASEQYDRLYTELTGTIVLLTKSNHLPIIGQTEGMKENKKLELSYFRLKLRSYMSEHHPERLQDTEFITTRADMALTAYCDAVAQVFSHLEAESIASEVLYQGLHFSKYDTLVSVLENEFERELPAPLPERLATILLSNKAVQATFDKFGLTDTFAASEQYDRLYTELTGTIVLLTKSNHLPIIGQTEG

Radius of gyration: 29.28 Å; Cα contacts (8 Å, |Δi|>4): 272; chains: 2; bounding box: 48×80×87 Å

Organism: Prevotella intermedia (NCBI:txid28131)

Solvent-accessible surface area (backbone atoms only — not comparable to full-atom values): 17498 Å² total; per-residue (Å²): 131,77,76,70,71,66,71,77,75,40,68,50,37,52,52,49,50,55,50,26,57,74,40,36,61,91,54,56,81,44,52,66,60,47,51,54,39,20,52,53,16,51,50,43,25,52,53,30,46,75,69,69,41,53,71,68,57,13,49,53,55,13,46,51,58,52,46,59,81,56,65,52,35,71,48,54,51,41,29,49,48,35,49,70,76,34,38,91,76,34,52,86,70,45,28,60,59,50,24,62,57,45,66,73,32,66,70,54,46,53,57,55,66,77,47,89,83,40,60,63,34,79,77,38,85,59,36,62,56,52,54,52,50,50,51,52,52,51,53,52,36,50,72,69,66,72,38,90,68,73,71,67,71,80,122,133,77,76,69,71,66,71,75,77,39,66,51,38,53,53,48,50,56,50,26,56,75,40,35,58,91,55,56,81,44,53,66,61,47,50,54,40,22,50,51,16,52,51,43,25,53,5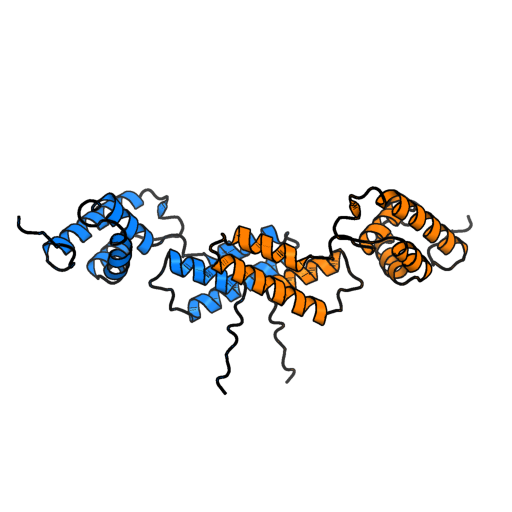2,30,44,75,69,67,41,53,70,68,56,12,48,52,56,13,46,53,59,52,44,60,81,57,66,52,35,70,49,53,50,42,28,48,47,34,49,70,76,34,37,88,77,33,51,87,72,44,27,58,59,49,24,63,56,44,66,72,32,66,69,53,47,54,58,56,66,74,48,87,83,40,61,63,36,80,78,39,84,59,35,62,56,51,53,51,52,50,51,53,52,51,53,53,36,51,72,69,66,73,38,88,71,70,71,68,70,82,123

InterPro domains:
  IPR015082 Protein of unknown function DUF1896 [PF08989] (5-147)
  IPR036297 PG0816-like superfamily [SSF140753] (4-148)

Nearest PDB structures (foldseek):
  2apl-assembly1_A  TM=9.710E-01  e=3.283E-15  Porphyromonas gingivalis W83
  2apl-assembly1_A  TM=9.321E-01  e=3.241E-15  Porphyromonas gingivalis W83

Foldseek 3Di:
DPPPVPPPPDPLLVVLLVLCVVFPVVCNPVSVVSVVQSVQLVVQLVVCVVVVDDSVVSNVRSVCSSCAFPQDGQLVLQLVLCCPVVCVLAPPPRSNVQSSVVVPPPLLVVLPVVDPDGNCVCVDPCVVVSSVVNNVSVVVCVVVVVGPSPPVPPD/DPPVVPVPDDPLLVVLLVLCVVFPVVCSPVSVVSVVQSVQLVVQLVVCVVVVDDSVVSNVRSVCSSCAFPQDGQLVLQLVLCCPVVCVLAPPPRSNVQSSVVVPPPLLVVLPVVDPDHNCVCVDPCVVVSSVVNNVSVVVCVVVVVGVSPPVPPD